Protein AF-0000000080763876 (afdb_homodimer)

Structure (mmCIF, N/CA/C/O backbone):
data_AF-0000000080763876-model_v1
#
loop_
_entity.id
_entity.type
_entity.pdbx_description
1 polymer 'Transcriptional regulator, TetR family'
#
loop_
_atom_site.group_PDB
_atom_site.id
_atom_site.type_symbol
_atom_site.label_atom_id
_atom_site.label_alt_id
_atom_site.label_comp_id
_atom_site.label_asym_id
_atom_site.label_entity_id
_atom_site.label_seq_id
_atom_site.pdbx_PDB_ins_code
_atom_site.Cartn_x
_atom_site.Cartn_y
_atom_site.Cartn_z
_atom_site.occupancy
_atom_site.B_iso_or_equiv
_atom_site.auth_seq_id
_atom_site.auth_comp_id
_atom_site.auth_asym_id
_atom_site.auth_atom_id
_atom_site.pdbx_PDB_model_num
ATOM 1 N N . MET A 1 1 ? -4.875 -21.562 -7.734 1 76.25 1 MET A N 1
ATOM 2 C CA . MET A 1 1 ? -5.512 -22.188 -6.578 1 76.25 1 MET A CA 1
ATOM 3 C C . MET A 1 1 ? -4.473 -22.625 -5.551 1 76.25 1 MET A C 1
ATOM 5 O O . MET A 1 1 ? -4.602 -22.312 -4.367 1 76.25 1 MET A O 1
ATOM 9 N N . ALA A 1 2 ? -3.512 -23.172 -6.059 1 77.62 2 ALA A N 1
ATOM 10 C CA . ALA A 1 2 ? -2.508 -23.719 -5.152 1 77.62 2 ALA A CA 1
ATOM 11 C C . ALA A 1 2 ? -1.911 -22.625 -4.266 1 77.62 2 ALA A C 1
ATOM 13 O O . ALA A 1 2 ? -1.724 -22.828 -3.064 1 77.62 2 ALA A O 1
ATOM 14 N N . GLU A 1 3 ? -1.778 -21.453 -4.812 1 79.31 3 GLU A N 1
ATOM 15 C CA . GLU A 1 3 ? -1.138 -20.375 -4.062 1 79.31 3 GLU A CA 1
ATOM 16 C C . GLU A 1 3 ? -2.092 -19.781 -3.031 1 79.31 3 GLU A C 1
ATOM 18 O O . GLU A 1 3 ? -1.679 -19.438 -1.92 1 79.31 3 GLU A O 1
ATOM 23 N N . ILE A 1 4 ? -3.307 -19.656 -3.367 1 81.62 4 ILE A N 1
ATOM 24 C CA . ILE A 1 4 ? -4.316 -19.156 -2.439 1 81.62 4 ILE A CA 1
ATOM 25 C C . ILE A 1 4 ? -4.523 -20.156 -1.312 1 81.62 4 ILE A C 1
ATOM 27 O O . ILE A 1 4 ? -4.629 -19.781 -0.144 1 81.62 4 ILE A O 1
ATOM 31 N N . ALA A 1 5 ? -4.527 -21.438 -1.698 1 81.62 5 ALA A N 1
AT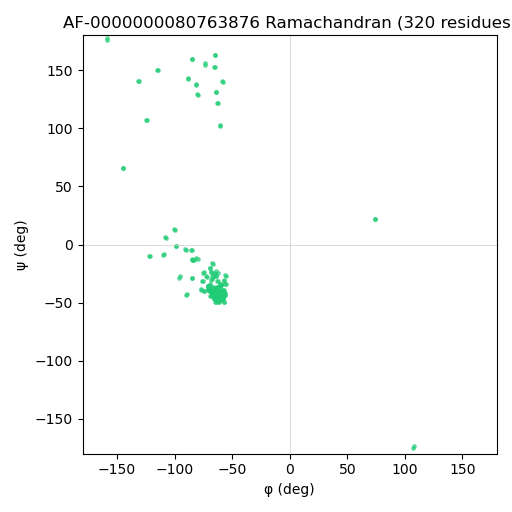OM 32 C CA . ALA A 1 5 ? -4.676 -22.5 -0.708 1 81.62 5 ALA A CA 1
ATOM 33 C C . ALA A 1 5 ? -3.537 -22.469 0.307 1 81.62 5 ALA A C 1
ATOM 35 O O . ALA A 1 5 ? -3.775 -22.5 1.517 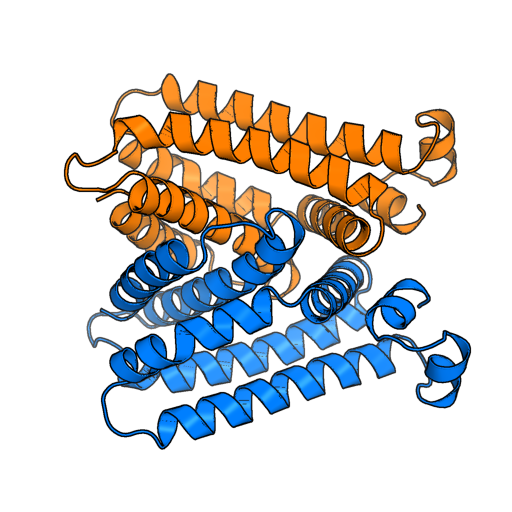1 81.62 5 ALA A O 1
ATOM 36 N N . LYS A 1 6 ? -2.379 -22.375 -0.168 1 80.5 6 LYS A N 1
ATOM 37 C CA . LYS A 1 6 ? -1.199 -22.312 0.689 1 80.5 6 LYS A CA 1
ATOM 38 C C . LYS A 1 6 ? -1.265 -21.109 1.625 1 80.5 6 LYS A C 1
ATOM 40 O O . LYS A 1 6 ? -1.035 -21.234 2.83 1 80.5 6 LYS A O 1
ATOM 45 N N . ALA A 1 7 ? -1.647 -20.047 1.044 1 78.38 7 ALA A N 1
ATOM 46 C CA . ALA A 1 7 ? -1.728 -18.812 1.835 1 78.38 7 ALA A CA 1
ATOM 47 C C . ALA A 1 7 ? -2.84 -18.906 2.875 1 78.38 7 ALA A C 1
ATOM 49 O O . ALA A 1 7 ? -2.738 -18.312 3.955 1 78.38 7 ALA A O 1
ATOM 50 N N . ALA A 1 8 ? -3.83 -19.625 2.58 1 78 8 ALA A N 1
ATOM 51 C CA . ALA A 1 8 ? -4.984 -19.781 3.465 1 78 8 ALA A CA 1
ATOM 52 C C . ALA A 1 8 ? -4.746 -20.891 4.492 1 78 8 ALA A C 1
ATOM 54 O O . ALA A 1 8 ? -5.562 -21.094 5.395 1 78 8 ALA A O 1
ATOM 55 N N . GLY A 1 9 ? -3.646 -21.562 4.359 1 80.31 9 GLY A N 1
ATOM 56 C CA . GLY A 1 9 ? -3.33 -22.656 5.266 1 80.31 9 GLY A CA 1
ATOM 57 C C . GLY A 1 9 ? -4.156 -23.906 5.012 1 80.31 9 GLY A C 1
ATOM 58 O O . GLY A 1 9 ? -4.43 -24.672 5.938 1 80.31 9 GLY A O 1
ATOM 59 N N . LEU A 1 10 ? -4.695 -24.078 3.867 1 81.62 10 LEU A N 1
ATOM 60 C CA . LEU A 1 10 ? -5.512 -25.219 3.459 1 81.62 10 LEU A CA 1
ATOM 61 C C . LEU A 1 10 ? -4.82 -26.031 2.363 1 81.62 10 LEU A C 1
ATOM 63 O O . LEU A 1 10 ? -3.988 -25.484 1.626 1 81.62 10 LEU A O 1
ATOM 67 N N . SER A 1 11 ? -5.113 -27.312 2.373 1 84.19 11 SER A N 1
ATOM 68 C CA . SER A 1 11 ? -4.719 -28.078 1.198 1 84.19 11 SER A CA 1
ATOM 69 C C . SER A 1 11 ? -5.613 -27.766 0.005 1 84.19 11 SER A C 1
ATOM 71 O O . SER A 1 11 ? -6.742 -27.297 0.175 1 84.19 11 SER A O 1
ATOM 73 N N . VAL A 1 12 ? -5.055 -28 -1.209 1 84.12 12 VAL A N 1
ATOM 74 C CA . VAL A 1 12 ? -5.836 -27.797 -2.422 1 84.12 12 VAL A CA 1
ATOM 75 C C . VAL A 1 12 ? -7.086 -28.672 -2.383 1 84.12 12 VAL A C 1
ATOM 77 O O . VAL A 1 12 ? -8.172 -28.234 -2.766 1 84.12 12 VAL A O 1
ATOM 80 N N . GLY A 1 13 ? -6.93 -29.859 -1.898 1 84.94 13 GLY A N 1
ATOM 81 C CA . GLY A 1 13 ? -8.055 -30.766 -1.752 1 84.94 13 GLY A CA 1
ATOM 82 C C . GLY A 1 13 ? -9.133 -30.234 -0.824 1 84.94 13 GLY A C 1
ATOM 83 O O . GLY A 1 13 ? -10.32 -30.359 -1.12 1 84.94 13 GLY A O 1
ATOM 84 N N . GLN A 1 14 ? -8.75 -29.641 0.3 1 85 14 GLN A N 1
ATOM 85 C CA . GLN A 1 14 ? -9.688 -29.047 1.241 1 85 14 GLN A CA 1
ATOM 86 C C . GLN A 1 14 ? -10.453 -27.891 0.599 1 85 14 GLN A C 1
ATOM 88 O O . GLN A 1 14 ? -11.656 -27.734 0.812 1 85 14 GLN A O 1
ATOM 93 N N . ILE A 1 15 ? -9.727 -27.094 -0.209 1 83.38 15 ILE A N 1
ATOM 94 C CA . ILE A 1 15 ? -10.359 -25.938 -0.854 1 83.38 15 ILE A CA 1
ATOM 95 C C . ILE A 1 15 ? -11.453 -26.422 -1.807 1 83.38 15 ILE A C 1
ATOM 97 O O . ILE A 1 15 ? -12.555 -25.875 -1.834 1 83.38 15 ILE A O 1
ATOM 101 N N . TYR A 1 16 ? -11.188 -27.484 -2.508 1 84.38 16 TYR A N 1
ATOM 102 C CA . TYR A 1 16 ? -12.148 -28 -3.479 1 84.38 16 TYR A CA 1
ATOM 103 C C . TYR A 1 16 ? -13.344 -28.641 -2.777 1 84.38 16 TYR A C 1
ATOM 105 O O . TYR A 1 16 ? -14.445 -28.688 -3.33 1 84.38 16 TYR A O 1
ATOM 113 N N . ARG A 1 17 ? -13.148 -29.141 -1.624 1 87.19 17 ARG A N 1
ATOM 114 C CA . ARG A 1 17 ? -14.227 -29.734 -0.842 1 87.19 17 ARG A CA 1
ATOM 115 C C . ARG A 1 17 ? -15.18 -28.656 -0.32 1 87.19 17 ARG A C 1
ATOM 117 O O . ARG A 1 17 ? -16.391 -28.859 -0.282 1 87.19 17 ARG A O 1
ATOM 124 N N . TYR A 1 18 ? -14.57 -27.547 0.035 1 86.75 18 TYR A N 1
ATOM 125 C CA . TYR A 1 18 ? -15.344 -26.516 0.715 1 86.75 18 TYR A CA 1
ATOM 126 C C . TYR A 1 18 ? -15.859 -25.469 -0.278 1 86.75 18 TYR A C 1
ATOM 128 O O . TYR A 1 18 ? -16.906 -24.859 -0.047 1 86.75 18 TYR A O 1
ATOM 136 N N . PHE A 1 19 ? -15.102 -25.312 -1.402 1 88.81 19 PHE A N 1
ATOM 137 C CA . PHE A 1 19 ? -15.438 -24.25 -2.34 1 88.81 19 PHE A CA 1
ATOM 138 C C . PHE A 1 19 ? -15.484 -24.781 -3.768 1 88.81 19 PHE A C 1
ATOM 140 O O . PHE A 1 19 ? -14.633 -25.594 -4.168 1 88.81 19 PHE A O 1
ATOM 147 N N . GLU A 1 20 ? -16.359 -24.344 -4.469 1 87.31 20 GLU A N 1
ATOM 148 C CA . GLU A 1 20 ? -16.625 -24.812 -5.824 1 87.31 20 GLU A CA 1
ATOM 149 C C . GLU A 1 20 ? -15.516 -24.391 -6.777 1 87.31 20 GLU A C 1
ATOM 151 O O . GLU A 1 20 ? -15.195 -25.125 -7.727 1 87.31 20 GLU A O 1
ATOM 156 N N . ASN A 1 21 ? -15.039 -23.25 -6.582 1 86.81 21 ASN A N 1
ATOM 157 C CA . ASN A 1 21 ? -14.023 -22.688 -7.469 1 86.81 21 ASN A CA 1
ATOM 158 C C . ASN A 1 21 ? -13.227 -21.578 -6.785 1 86.81 21 ASN A C 1
ATOM 160 O O . ASN A 1 21 ? -13.477 -21.266 -5.621 1 86.81 21 ASN A O 1
ATOM 164 N N . LYS A 1 22 ? -12.258 -21.047 -7.418 1 87.38 22 LYS A N 1
ATOM 165 C CA . LYS A 1 22 ? -11.367 -20 -6.914 1 87.38 22 LYS A CA 1
ATOM 166 C C . LYS A 1 22 ? -12.148 -18.75 -6.543 1 87.38 22 LYS A C 1
ATOM 168 O O . LYS A 1 22 ? -11.852 -18.109 -5.527 1 87.38 22 LYS A O 1
ATOM 173 N N . GLU A 1 23 ? -13.102 -18.406 -7.281 1 91.81 23 GLU A N 1
ATOM 174 C CA . GLU A 1 23 ? -1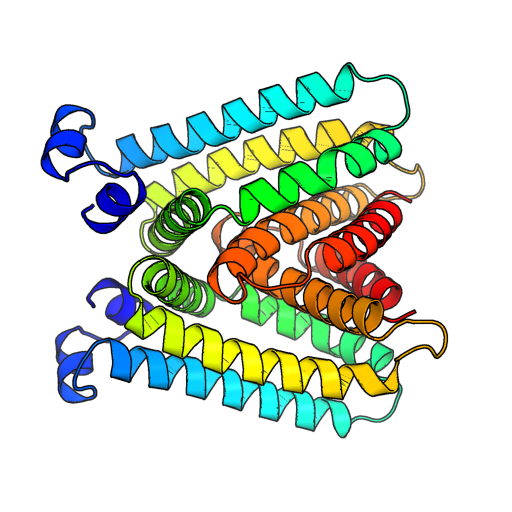3.906 -17.219 -7.035 1 91.81 23 GLU A CA 1
ATOM 175 C C . GLU A 1 23 ? -14.68 -17.344 -5.723 1 91.81 23 GLU A C 1
ATOM 177 O O . GLU A 1 23 ? -14.781 -16.375 -4.965 1 91.81 23 GLU A O 1
ATOM 182 N N . ALA A 1 24 ? -15.109 -18.516 -5.473 1 92.12 24 ALA A N 1
ATOM 183 C CA . ALA A 1 24 ? -15.898 -18.734 -4.266 1 92.12 24 ALA A CA 1
ATOM 184 C C . ALA A 1 24 ? -15.047 -18.578 -3.01 1 92.12 24 ALA A C 1
ATOM 186 O O . ALA A 1 24 ? -15.492 -17.984 -2.02 1 92.12 24 ALA A O 1
ATOM 187 N N . ILE A 1 25 ? -13.891 -19.125 -2.996 1 91.62 25 ILE A N 1
ATOM 188 C CA . ILE A 1 25 ? -13.031 -19.016 -1.822 1 91.62 25 ILE A CA 1
ATOM 189 C C . ILE A 1 25 ? -12.578 -17.562 -1.642 1 91.62 25 ILE A C 1
ATOM 191 O O . ILE A 1 25 ? -12.516 -17.062 -0.517 1 91.62 25 ILE A O 1
ATOM 195 N N . ILE A 1 26 ? -12.242 -16.906 -2.695 1 93.44 26 ILE A N 1
ATOM 196 C CA . ILE A 1 26 ? -11.812 -15.508 -2.609 1 93.44 26 ILE A CA 1
ATOM 197 C C . ILE A 1 26 ? -12.969 -14.641 -2.107 1 93.44 26 ILE A C 1
ATOM 199 O O . ILE A 1 26 ? -12.773 -13.766 -1.261 1 93.44 26 ILE A O 1
ATOM 203 N N . ALA A 1 27 ? -14.156 -14.906 -2.604 1 93.94 27 ALA A N 1
ATOM 204 C CA . ALA A 1 27 ? -15.336 -14.195 -2.117 1 93.94 27 ALA A CA 1
ATOM 205 C C . ALA A 1 27 ? -15.508 -14.383 -0.612 1 93.94 27 ALA A C 1
ATOM 207 O O . ALA A 1 27 ? -15.836 -13.438 0.105 1 93.94 27 ALA A O 1
ATOM 208 N N . ALA A 1 28 ? -15.258 -15.586 -0.17 1 93.06 28 ALA A N 1
ATOM 209 C CA . ALA A 1 28 ? -15.375 -15.875 1.257 1 93.06 28 ALA A CA 1
ATOM 210 C C . ALA A 1 28 ? -14.305 -15.141 2.055 1 93.06 28 ALA A C 1
ATOM 212 O O . ALA A 1 28 ? -14.57 -14.625 3.143 1 93.06 28 ALA A O 1
ATOM 213 N N . ILE A 1 29 ? -13.086 -15.109 1.561 1 92.69 29 ILE A N 1
ATOM 214 C CA . ILE A 1 29 ? -11.961 -14.438 2.219 1 92.69 29 ILE A CA 1
ATOM 215 C C . ILE A 1 29 ? -12.258 -12.945 2.344 1 92.69 29 ILE A C 1
ATOM 217 O O . ILE A 1 29 ? -12.117 -12.367 3.424 1 92.69 29 ILE A O 1
ATOM 221 N N . VAL A 1 30 ? -12.68 -12.305 1.245 1 93.94 30 VAL A N 1
ATOM 222 C CA . VAL A 1 30 ? -12.906 -10.859 1.258 1 93.94 30 VAL A CA 1
ATOM 223 C C . VAL A 1 30 ? -14.125 -10.531 2.125 1 93.94 30 VAL A C 1
ATOM 225 O O . VAL A 1 30 ? -14.156 -9.5 2.791 1 93.94 30 VAL A O 1
ATOM 228 N N . ALA A 1 31 ? -15.117 -11.391 2.127 1 94.12 31 ALA A N 1
ATOM 229 C CA . ALA A 1 31 ? -16.281 -11.203 2.992 1 94.12 31 ALA A CA 1
ATOM 230 C C . ALA A 1 31 ? -15.875 -11.242 4.465 1 94.12 31 ALA A C 1
ATOM 232 O O . ALA A 1 31 ? -16.391 -10.469 5.277 1 94.12 31 ALA A O 1
ATOM 233 N N . GLN A 1 32 ? -15.055 -12.18 4.793 1 92.94 32 GLN A N 1
ATOM 234 C CA . GLN A 1 32 ? -14.57 -12.273 6.164 1 92.94 32 GLN A CA 1
ATOM 235 C C . GLN A 1 32 ? -13.789 -11.023 6.562 1 92.94 32 GLN A C 1
ATOM 237 O O . GLN A 1 32 ? -13.953 -10.516 7.676 1 92.94 32 GLN A O 1
ATOM 242 N N . ASP A 1 33 ? -12.906 -10.531 5.73 1 92.19 33 ASP A N 1
ATOM 243 C CA . ASP A 1 33 ? -12.148 -9.312 5.988 1 92.19 33 ASP A CA 1
ATOM 244 C C . ASP A 1 33 ? -13.078 -8.125 6.211 1 92.19 33 ASP A C 1
ATOM 246 O O . ASP A 1 33 ? -12.859 -7.316 7.117 1 92.19 33 ASP A O 1
ATOM 250 N N . LEU A 1 34 ? -14.086 -7.992 5.363 1 93.69 34 LEU A N 1
ATOM 251 C CA . LEU A 1 34 ? -15.07 -6.922 5.477 1 93.69 34 LEU A CA 1
ATOM 252 C C . LEU A 1 34 ? -15.805 -7.004 6.812 1 93.69 34 LEU A C 1
ATOM 254 O O . LEU A 1 34 ? -16.016 -5.98 7.473 1 93.69 34 LEU A O 1
ATOM 258 N N . ALA A 1 35 ? -16.172 -8.227 7.16 1 94.81 35 ALA A N 1
ATOM 259 C CA . ALA A 1 35 ? -16.875 -8.43 8.43 1 94.81 35 ALA A CA 1
ATOM 260 C C . ALA A 1 35 ? -16 -8.008 9.609 1 94.81 35 ALA A C 1
ATOM 262 O O . ALA A 1 35 ? -16.484 -7.375 10.547 1 94.81 35 ALA A O 1
ATOM 26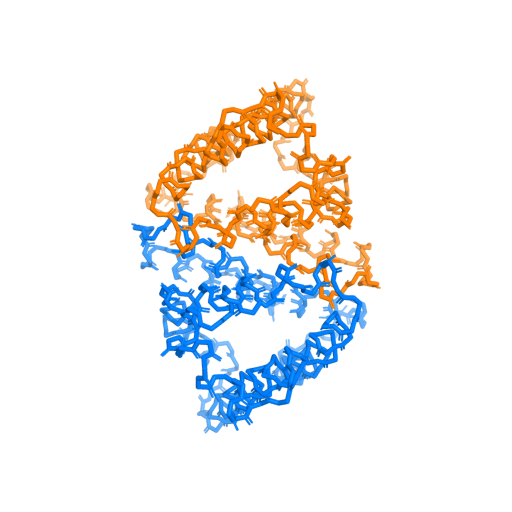3 N N . GLU A 1 36 ? -14.742 -8.352 9.555 1 92.69 36 GLU A N 1
ATOM 264 C CA . GLU A 1 36 ? -13.805 -7.965 10.602 1 92.69 36 GLU A CA 1
ATOM 265 C C . GLU A 1 36 ? -13.672 -6.445 10.695 1 92.69 36 GLU A C 1
ATOM 267 O O . GLU A 1 36 ? -13.594 -5.887 11.789 1 92.69 36 GLU A O 1
ATOM 272 N N . MET A 1 37 ? -13.617 -5.777 9.578 1 90.75 37 MET A N 1
ATOM 273 C CA . MET A 1 37 ? -13.531 -4.32 9.562 1 90.75 37 MET A CA 1
ATOM 274 C C . MET A 1 37 ? -14.773 -3.693 10.172 1 90.75 37 MET A C 1
ATOM 276 O O . MET A 1 37 ? -14.68 -2.754 10.961 1 90.75 37 MET A O 1
ATOM 280 N N . ARG A 1 38 ? -15.891 -4.211 9.789 1 93.06 38 ARG A N 1
ATOM 281 C CA . ARG A 1 38 ? -17.141 -3.711 10.344 1 93.06 38 ARG A CA 1
ATOM 282 C C . ARG A 1 38 ? -17.156 -3.834 11.859 1 93.06 38 ARG A C 1
ATOM 284 O O . ARG A 1 38 ? -17.562 -2.9 12.562 1 93.06 38 ARG A O 1
ATOM 291 N N 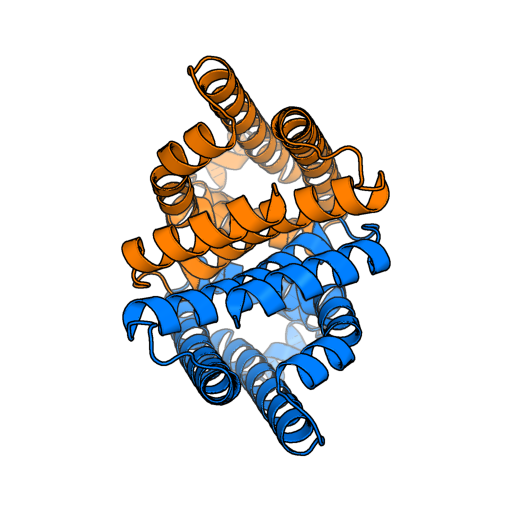. ASP A 1 39 ? -16.734 -5.004 12.328 1 93.12 39 ASP A N 1
ATOM 292 C CA . ASP A 1 39 ? -16.703 -5.242 13.766 1 93.12 39 ASP A CA 1
ATOM 293 C C . ASP A 1 39 ? -15.758 -4.27 14.461 1 93.12 39 ASP A C 1
ATOM 295 O O . ASP A 1 39 ? -16.094 -3.719 15.516 1 93.12 39 ASP A O 1
ATOM 299 N N . LYS A 1 40 ? -14.625 -4.059 13.875 1 89.44 40 LYS A N 1
ATOM 300 C CA . LYS A 1 40 ? -13.641 -3.15 14.453 1 89.44 40 LYS A CA 1
ATOM 301 C C . LYS A 1 40 ? -14.156 -1.714 14.461 1 89.44 40 LYS A C 1
ATOM 303 O O . LYS A 1 40 ? -13.977 -0.988 15.445 1 89.44 40 LYS A O 1
ATOM 308 N N . PHE A 1 41 ? -14.758 -1.268 13.422 1 88.25 41 PHE A N 1
ATOM 309 C CA . PHE A 1 41 ? -15.289 0.087 13.336 1 88.25 41 PHE A CA 1
ATOM 310 C C . PHE A 1 41 ? -16.438 0.282 14.32 1 88.25 41 PHE A C 1
ATOM 312 O O . PHE A 1 41 ? -16.562 1.348 14.93 1 88.25 41 PHE A O 1
ATOM 319 N N . ALA A 1 42 ? -17.234 -0.745 14.438 1 89.56 42 ALA A N 1
ATOM 320 C CA . ALA A 1 42 ? -18.312 -0.683 15.43 1 89.56 42 ALA A CA 1
ATOM 321 C C . ALA A 1 42 ? -17.75 -0.515 16.844 1 89.56 42 ALA A C 1
ATOM 323 O O . ALA A 1 42 ? -18.297 0.241 17.641 1 89.56 42 ALA A O 1
ATOM 324 N N . GLU A 1 43 ? -16.703 -1.25 17.109 1 88.19 43 GLU A N 1
ATOM 325 C CA . GLU A 1 43 ? -16.016 -1.128 18.391 1 88.19 43 GLU A CA 1
ATOM 326 C C . GLU A 1 43 ? -15.484 0.287 18.609 1 88.19 43 GLU A C 1
ATOM 328 O O . GLU A 1 43 ? -15.609 0.845 19.703 1 88.19 43 GLU A O 1
ATOM 333 N N . LEU A 1 44 ? -14.906 0.844 17.578 1 85.06 44 LEU A N 1
ATOM 334 C CA . LEU A 1 44 ? -14.336 2.186 17.656 1 85.06 44 LEU A CA 1
ATOM 335 C C . LEU A 1 44 ? -15.422 3.227 17.891 1 85.06 44 LEU A C 1
ATOM 337 O O . LEU A 1 44 ? -15.203 4.203 18.609 1 85.06 44 LEU A O 1
ATOM 341 N N . GLU A 1 45 ? -16.5 3.061 17.266 1 83.25 45 GLU A N 1
ATOM 342 C CA . GLU A 1 45 ? -17.609 3.986 17.391 1 83.25 45 GLU A CA 1
ATOM 343 C C . GLU A 1 45 ? -18.172 3.998 18.812 1 83.25 45 GLU A C 1
ATOM 345 O O . GLU A 1 45 ? -18.734 5 19.25 1 83.25 45 GLU A O 1
ATOM 350 N N . ARG A 1 46 ? -18 2.869 19.5 1 84.5 46 ARG A N 1
ATOM 351 C CA . ARG A 1 46 ? -18.547 2.748 20.844 1 84.5 46 ARG A CA 1
ATOM 352 C C . ARG A 1 46 ? -17.609 3.355 21.875 1 84.5 46 ARG A C 1
ATOM 354 O O . ARG A 1 46 ? -17.984 3.578 23.031 1 84.5 46 ARG A O 1
ATOM 361 N N . GLN A 1 47 ? -16.438 3.605 21.453 1 81.62 47 GLN A N 1
ATOM 362 C CA . GLN A 1 47 ? -15.453 4.148 22.391 1 81.62 47 GLN A CA 1
ATOM 363 C C . GLN A 1 47 ? -15.633 5.652 22.562 1 81.62 47 GLN A C 1
ATOM 365 O O . GLN A 1 47 ? -15.945 6.363 21.609 1 81.62 47 GLN A O 1
ATOM 370 N N . PRO A 1 48 ? -15.508 6.059 23.875 1 80.06 48 PRO A N 1
ATOM 371 C CA . PRO A 1 48 ? -15.586 7.5 24.109 1 80.06 48 PRO A CA 1
ATOM 372 C C . PRO A 1 48 ? -14.43 8.273 23.484 1 80.06 48 PRO A C 1
ATOM 374 O O . PRO A 1 48 ? -13.367 7.699 23.234 1 80.06 48 PRO A O 1
ATOM 377 N N . GLY A 1 49 ? -14.617 9.562 23.125 1 81.5 49 GLY A N 1
ATOM 378 C CA . GLY A 1 49 ? -13.578 10.406 22.562 1 81.5 49 GLY A CA 1
ATOM 379 C C . GLY A 1 49 ? -13.781 10.695 21.078 1 81.5 49 GLY A C 1
ATOM 380 O O . GLY A 1 49 ? -14.844 10.391 20.531 1 81.5 49 GLY A O 1
ATOM 381 N N . THR A 1 50 ? -12.773 11.359 20.5 1 81.69 50 THR A N 1
ATOM 382 C CA . THR A 1 50 ? -12.82 11.68 19.078 1 81.69 50 THR A CA 1
ATOM 383 C C . THR A 1 50 ? -12.312 10.516 18.234 1 81.69 50 THR A C 1
ATOM 385 O O . THR A 1 50 ? -11.695 9.586 18.766 1 81.69 50 THR A O 1
ATOM 388 N N . LEU A 1 51 ? -12.648 10.484 17.016 1 81.81 51 LEU A N 1
ATOM 389 C CA . LEU A 1 51 ? -12.125 9.477 16.109 1 81.81 51 LEU A CA 1
ATOM 390 C C . LEU A 1 51 ? -10.602 9.492 16.094 1 81.81 51 LEU A C 1
ATOM 392 O O . LEU A 1 51 ? -9.961 8.438 16.016 1 81.81 51 LEU A O 1
ATOM 396 N N . ARG A 1 52 ? -10.109 10.656 16.25 1 81.5 52 ARG A N 1
ATOM 397 C CA . ARG A 1 52 ? -8.656 10.805 16.297 1 81.5 52 ARG A CA 1
ATOM 398 C C . ARG A 1 52 ? -8.062 10.023 17.453 1 81.5 52 ARG A C 1
ATOM 400 O O . ARG A 1 52 ? -7.055 9.328 17.297 1 81.5 52 ARG A O 1
ATOM 407 N N . ASP A 1 53 ? -8.695 10.211 18.578 1 83.44 53 ASP A N 1
ATOM 408 C CA . ASP A 1 53 ? -8.227 9.492 19.766 1 83.44 53 ASP A CA 1
ATOM 409 C C . ASP A 1 53 ? -8.336 7.98 19.562 1 83.44 53 ASP A C 1
ATOM 411 O O . ASP A 1 53 ? -7.426 7.234 19.938 1 83.44 53 ASP A O 1
ATOM 415 N N . SER A 1 54 ? -9.414 7.629 18.969 1 83.06 54 SER A N 1
ATOM 416 C CA . SER A 1 54 ? -9.648 6.203 18.75 1 83.06 54 SER A CA 1
ATOM 417 C C . SER A 1 54 ? -8.641 5.621 17.781 1 83.06 54 SER A C 1
ATOM 419 O O . SER A 1 54 ? -8.125 4.52 17.984 1 83.06 54 SER A O 1
ATOM 421 N N . ILE A 1 55 ? -8.359 6.305 16.734 1 78.75 55 ILE A N 1
ATOM 422 C CA . ILE A 1 55 ? -7.398 5.848 15.742 1 78.75 55 ILE A CA 1
ATOM 423 C C . ILE A 1 55 ? -6.016 5.73 16.375 1 78.75 55 ILE A C 1
ATOM 425 O O . ILE A 1 55 ? -5.309 4.742 16.156 1 78.75 55 ILE A O 1
ATOM 429 N N . ASP A 1 56 ? -5.707 6.703 17.203 1 84.06 56 ASP A N 1
ATOM 430 C CA . ASP A 1 56 ? -4.414 6.68 17.875 1 84.06 56 ASP A CA 1
ATOM 431 C C . ASP A 1 56 ? -4.266 5.426 18.734 1 84.06 56 ASP A C 1
ATOM 433 O O . ASP A 1 56 ? -3.209 4.789 18.734 1 84.06 56 ASP A O 1
ATOM 437 N N . ASP A 1 57 ? -5.32 5.105 19.375 1 86.94 57 ASP A N 1
ATOM 438 C CA . ASP A 1 57 ? -5.281 3.986 20.297 1 86.94 57 ASP A CA 1
ATOM 439 C C . ASP A 1 57 ? -5.254 2.652 19.562 1 86.94 57 ASP A C 1
ATOM 441 O O . ASP A 1 57 ? -4.691 1.672 20.062 1 86.94 57 ASP A O 1
ATOM 445 N N . HIS A 1 58 ? -5.715 2.574 18.375 1 88.75 58 HIS A N 1
ATOM 446 C CA . HIS A 1 58 ? -5.91 1.291 17.703 1 88.75 58 HIS A CA 1
ATOM 447 C C . HIS A 1 58 ? -4.91 1.105 16.578 1 88.75 58 HIS A C 1
ATOM 449 O O . HIS A 1 58 ? -4.793 0.011 16.016 1 88.75 58 HIS A O 1
ATOM 455 N N . LEU A 1 59 ? -4.211 2.121 16.297 1 92.25 59 LEU A N 1
ATOM 456 C CA . LEU A 1 59 ? -3.275 2.096 15.172 1 92.25 59 LEU A CA 1
ATOM 457 C C . LEU A 1 59 ? -2.209 1.026 15.383 1 92.25 59 LEU A C 1
ATOM 459 O O . LEU A 1 59 ? -1.894 0.271 14.453 1 92.25 59 LEU A O 1
ATOM 463 N N . PRO A 1 60 ? -1.649 0.821 16.656 1 93 60 PRO A N 1
ATOM 464 C CA . PRO A 1 60 ? -0.635 -0.22 16.844 1 93 60 PRO A CA 1
ATOM 465 C C . PRO A 1 60 ? -1.156 -1.615 16.5 1 93 60 PRO A C 1
ATOM 467 O O . PRO A 1 60 ? -0.467 -2.391 15.836 1 93 60 PRO A O 1
ATOM 470 N N . GLU A 1 61 ? -2.334 -1.883 16.875 1 92 61 GLU A N 1
ATOM 471 C CA . GLU A 1 61 ? -2.938 -3.18 16.578 1 92 61 GLU A CA 1
ATOM 472 C C . GLU A 1 61 ? -3.174 -3.35 15.086 1 92 61 GLU A C 1
ATOM 474 O O . GLU A 1 61 ? -3.002 -4.445 14.547 1 92 61 GLU A O 1
ATOM 479 N N . ALA A 1 62 ? -3.648 -2.312 14.461 1 91.56 62 ALA A N 1
ATOM 480 C CA . ALA A 1 62 ? -3.887 -2.346 13.023 1 91.56 62 ALA A CA 1
ATOM 481 C C . ALA A 1 62 ? -2.59 -2.604 12.258 1 91.56 62 ALA A C 1
ATOM 483 O O . ALA A 1 62 ? -2.566 -3.396 11.312 1 91.56 62 ALA A O 1
ATOM 484 N N . ILE A 1 63 ? -1.522 -1.954 12.703 1 93.75 63 ILE A N 1
ATOM 485 C CA . ILE A 1 63 ? -0.212 -2.145 12.086 1 93.75 63 ILE A CA 1
ATOM 486 C C . ILE A 1 63 ? 0.236 -3.594 12.266 1 93.75 63 ILE A C 1
ATOM 488 O O . ILE A 1 63 ? 0.652 -4.242 11.305 1 93.75 63 ILE A O 1
ATOM 492 N N . ASP A 1 64 ? 0.073 -4.129 13.453 1 93.06 64 ASP A N 1
ATOM 493 C CA . ASP A 1 64 ? 0.458 -5.508 13.727 1 93.06 64 ASP A CA 1
ATOM 494 C C . ASP A 1 64 ? -0.303 -6.48 12.828 1 93.06 64 ASP A C 1
ATOM 496 O O . ASP A 1 64 ? 0.265 -7.461 12.352 1 93.06 64 ASP A O 1
ATOM 500 N N . LYS A 1 65 ? -1.537 -6.219 12.633 1 91.69 65 LYS A N 1
ATOM 501 C CA . LYS A 1 65 ? -2.359 -7.07 11.781 1 91.69 65 LYS A CA 1
ATOM 502 C C . LYS A 1 65 ? -1.871 -7.039 10.336 1 91.69 65 LYS A C 1
ATOM 504 O O . LYS A 1 65 ? -1.845 -8.07 9.664 1 91.69 65 LYS A O 1
ATOM 509 N N . CYS A 1 66 ? -1.497 -5.891 9.859 1 92.12 66 CYS A N 1
ATOM 510 C CA . CYS A 1 66 ? -1.003 -5.746 8.492 1 92.12 66 CYS A CA 1
ATOM 511 C C . CYS A 1 66 ? 0.335 -6.457 8.32 1 92.12 66 CYS A C 1
ATOM 513 O O . CYS A 1 66 ? 0.64 -6.961 7.238 1 92.12 66 CYS A O 1
ATOM 515 N N . PHE A 1 67 ? 1.088 -6.574 9.438 1 92.81 67 PHE A N 1
ATOM 516 C CA . PHE A 1 67 ? 2.418 -7.168 9.375 1 92.81 67 PHE A CA 1
ATOM 517 C C . PHE A 1 67 ? 2.35 -8.672 9.625 1 92.81 67 PHE A C 1
ATOM 519 O O . PHE A 1 67 ? 3.365 -9.367 9.547 1 92.81 67 PHE A O 1
ATOM 526 N N . ASP A 1 68 ? 1.16 -9.117 9.922 1 92.06 68 ASP A N 1
ATOM 527 C CA . ASP A 1 68 ? 1.019 -10.562 10.055 1 92.06 68 ASP A CA 1
ATOM 528 C C . ASP A 1 68 ? 1.314 -11.266 8.734 1 92.06 68 ASP A C 1
ATOM 530 O O . ASP A 1 68 ? 0.622 -11.047 7.738 1 92.06 68 ASP A O 1
ATOM 534 N N . GLU A 1 69 ? 2.275 -12.141 8.742 1 86.75 69 GLU A N 1
ATOM 535 C CA . GLU A 1 69 ? 2.82 -12.734 7.527 1 86.75 69 GLU A CA 1
ATOM 536 C C . GLU A 1 69 ? 1.747 -13.508 6.762 1 86.75 69 GLU A C 1
ATOM 538 O O . GLU A 1 69 ? 1.651 -13.391 5.539 1 86.75 69 GLU A O 1
ATOM 543 N N . ARG A 1 70 ? 1.041 -14.273 7.496 1 87.56 70 ARG A N 1
ATOM 544 C CA . ARG A 1 70 ? 0.025 -15.102 6.848 1 87.56 70 ARG A CA 1
ATOM 545 C C . ARG A 1 70 ? -1.079 -14.234 6.246 1 87.56 70 ARG A C 1
ATOM 547 O O . ARG A 1 70 ? -1.548 -14.492 5.137 1 87.56 70 ARG A O 1
ATOM 554 N N . ARG A 1 71 ? -1.474 -13.242 6.941 1 89 71 ARG A N 1
ATOM 555 C CA . ARG A 1 71 ? -2.51 -12.328 6.473 1 89 71 ARG A CA 1
ATOM 556 C C . ARG A 1 71 ? -2.041 -11.547 5.25 1 89 71 ARG A C 1
ATOM 558 O O . ARG A 1 71 ? -2.775 -11.422 4.266 1 89 71 ARG A O 1
ATOM 565 N N . ALA A 1 72 ? -0.864 -11.07 5.355 1 89.44 72 ALA A N 1
ATOM 566 C CA . ALA A 1 72 ? -0.295 -10.312 4.246 1 89.44 72 ALA A CA 1
ATOM 567 C C . ALA A 1 72 ? -0.171 -11.172 2.994 1 89.44 72 ALA A C 1
ATOM 569 O O . ALA A 1 72 ? -0.534 -10.742 1.896 1 89.44 72 ALA A O 1
ATOM 570 N N . ALA A 1 73 ? 0.299 -12.391 3.174 1 88.81 73 ALA A N 1
ATOM 571 C CA . ALA A 1 73 ? 0.469 -13.312 2.049 1 88.81 73 ALA A CA 1
ATOM 572 C C . ALA A 1 73 ? -0.865 -13.594 1.368 1 88.81 73 ALA A C 1
ATOM 574 O O . ALA A 1 73 ? -0.961 -13.57 0.139 1 88.81 73 ALA A O 1
ATOM 575 N N . LEU A 1 74 ? -1.841 -13.875 2.145 1 91.06 74 LEU A N 1
ATOM 576 C CA . LEU A 1 74 ? -3.162 -14.18 1.603 1 91.06 74 LEU A CA 1
ATOM 577 C C . LEU A 1 74 ? -3.74 -12.969 0.875 1 91.06 74 LEU A C 1
ATOM 579 O O . LEU A 1 74 ? -4.25 -13.094 -0.24 1 91.06 74 LEU A O 1
ATOM 583 N N . ALA A 1 75 ? -3.643 -11.805 1.483 1 92.19 75 ALA A N 1
ATOM 584 C CA . ALA A 1 75 ? -4.168 -10.57 0.891 1 92.19 75 ALA A CA 1
ATOM 585 C C . ALA A 1 75 ? -3.48 -10.266 -0.437 1 92.19 75 ALA A C 1
ATOM 587 O O . ALA A 1 75 ? -4.145 -9.938 -1.424 1 92.19 75 ALA A O 1
ATOM 588 N N . LEU A 1 76 ? -2.223 -10.453 -0.447 1 90.81 76 LEU A N 1
ATOM 589 C CA . LEU A 1 76 ? -1.45 -10.133 -1.644 1 90.81 76 LEU A CA 1
ATOM 590 C C . LEU A 1 76 ? -1.734 -11.133 -2.756 1 90.81 76 LEU A C 1
ATOM 592 O O . LEU A 1 76 ? -1.776 -10.766 -3.934 1 90.81 76 LEU A O 1
ATOM 596 N N . GLU A 1 77 ? -1.94 -12.383 -2.379 1 90.75 77 GLU A N 1
ATOM 597 C CA . GLU A 1 77 ? -2.326 -13.383 -3.371 1 90.75 77 GLU A CA 1
ATOM 598 C C . GLU A 1 77 ? -3.678 -13.047 -3.996 1 90.75 77 GLU A C 1
ATOM 600 O O . GLU A 1 77 ? -3.861 -13.203 -5.207 1 90.75 77 GLU A O 1
ATOM 605 N N . VAL A 1 78 ? -4.531 -12.633 -3.18 1 93.62 78 VAL A N 1
ATOM 606 C CA . VAL A 1 78 ? -5.871 -12.297 -3.645 1 93.62 78 VAL A CA 1
ATOM 607 C C . VAL A 1 78 ? -5.809 -11.102 -4.59 1 93.62 78 VAL A C 1
ATOM 609 O O . VAL A 1 78 ? -6.418 -11.117 -5.664 1 93.62 78 VAL A O 1
ATOM 612 N N . VAL A 1 79 ? -5.062 -10.078 -4.27 1 93.31 79 VAL A N 1
ATOM 613 C CA . VAL A 1 79 ? -4.98 -8.875 -5.098 1 93.31 79 VAL A CA 1
ATOM 614 C C . VAL A 1 79 ? -4.234 -9.195 -6.395 1 93.31 79 VAL A C 1
ATOM 616 O O . VAL A 1 79 ? -4.586 -8.688 -7.461 1 93.31 79 VAL A O 1
ATOM 619 N N . ALA A 1 80 ? -3.16 -10.016 -6.27 1 90.5 80 ALA A N 1
ATOM 620 C CA . ALA A 1 80 ? -2.457 -10.445 -7.477 1 90.5 80 ALA A CA 1
ATOM 621 C C . ALA A 1 80 ? -3.393 -11.195 -8.422 1 90.5 80 ALA A C 1
ATOM 623 O O . ALA A 1 80 ? -3.352 -10.984 -9.633 1 90.5 80 ALA A O 1
ATOM 624 N N . GLU A 1 81 ? -4.203 -12.039 -7.832 1 90.38 81 GLU A N 1
ATOM 625 C CA . GLU A 1 81 ? -5.199 -12.742 -8.633 1 90.38 81 GLU A CA 1
ATOM 626 C C . GLU A 1 81 ? -6.184 -11.773 -9.273 1 90.38 81 GLU A C 1
ATOM 628 O O . GLU A 1 81 ? -6.582 -11.945 -10.422 1 90.38 81 GLU A O 1
ATOM 633 N N . ALA A 1 82 ? -6.598 -10.766 -8.539 1 92.75 82 ALA A N 1
ATOM 634 C CA . ALA A 1 82 ? -7.531 -9.758 -9.039 1 92.75 82 ALA A CA 1
ATOM 635 C C . ALA A 1 82 ? -6.934 -8.992 -10.211 1 92.75 82 ALA A C 1
ATOM 637 O O . ALA A 1 82 ? -7.656 -8.57 -11.117 1 92.75 82 ALA A O 1
ATOM 638 N N . ALA A 1 83 ? -5.633 -8.812 -10.227 1 89.5 83 ALA A N 1
ATOM 639 C CA . ALA A 1 83 ? -4.949 -8.062 -11.273 1 89.5 83 ALA A CA 1
ATOM 640 C C . ALA A 1 83 ? -4.98 -8.812 -12.602 1 89.5 83 ALA A C 1
ATOM 642 O O . ALA A 1 83 ? -4.812 -8.211 -13.664 1 89.5 83 ALA A O 1
ATOM 643 N N . ARG A 1 84 ? -5.211 -10.133 -12.523 1 84.69 84 ARG A N 1
ATOM 644 C CA . ARG A 1 84 ? -5.094 -10.898 -13.758 1 84.69 84 ARG A CA 1
ATOM 645 C C . ARG A 1 84 ? -6.395 -11.633 -14.07 1 84.69 84 ARG A C 1
ATOM 647 O O . ARG A 1 84 ? -6.555 -12.18 -15.164 1 84.69 84 ARG A O 1
ATOM 654 N N . ASN A 1 85 ? -7.348 -11.703 -13.227 1 89.06 85 ASN A N 1
ATOM 655 C CA . ASN A 1 85 ? -8.617 -12.406 -13.352 1 89.06 85 ASN A CA 1
ATOM 656 C C . ASN A 1 85 ? -9.805 -11.461 -13.148 1 89.06 85 ASN A C 1
ATOM 658 O O . ASN A 1 85 ? -10.117 -11.086 -12.016 1 89.06 85 ASN A O 1
ATOM 662 N N . PRO A 1 86 ? -10.484 -11.141 -14.227 1 92.31 86 PRO A N 1
ATOM 663 C CA . PRO A 1 86 ? -11.555 -10.141 -14.141 1 92.31 86 PRO A CA 1
ATOM 664 C C . PRO A 1 86 ? -12.664 -10.539 -13.172 1 92.31 86 PRO A C 1
ATOM 666 O O . PRO A 1 86 ? -13.297 -9.68 -12.562 1 92.31 86 PRO A O 1
ATOM 669 N N . LYS A 1 87 ? -12.93 -11.828 -13.094 1 94.62 87 LYS A N 1
ATOM 670 C CA . LYS A 1 87 ? -13.961 -12.266 -12.156 1 94.62 87 LYS A CA 1
ATOM 671 C C . LYS A 1 87 ? -13.539 -12.008 -10.711 1 94.62 87 LYS A C 1
ATOM 673 O O . LYS A 1 87 ? -14.344 -11.547 -9.898 1 94.62 87 LYS A O 1
ATOM 678 N N . VAL A 1 88 ? -12.328 -12.32 -10.406 1 93.94 88 VAL A N 1
ATOM 679 C CA . VAL A 1 88 ? -11.797 -12.047 -9.078 1 93.94 88 VAL A CA 1
ATOM 680 C C . VAL A 1 88 ? -11.703 -10.539 -8.859 1 93.94 88 VAL A C 1
ATOM 682 O O . VAL A 1 88 ? -12.008 -10.039 -7.773 1 93.94 88 VAL A O 1
ATOM 685 N N . ALA A 1 89 ? -11.32 -9.828 -9.898 1 94.31 89 ALA A N 1
ATOM 686 C CA . ALA A 1 89 ? -11.25 -8.375 -9.82 1 94.31 89 ALA A CA 1
ATOM 687 C C . ALA A 1 89 ? -12.602 -7.781 -9.406 1 94.31 89 ALA A C 1
ATOM 689 O O . ALA A 1 89 ? -12.656 -6.879 -8.562 1 94.31 89 ALA A O 1
ATOM 690 N N . ALA A 1 90 ? -13.617 -8.273 -9.961 1 96.12 90 ALA A N 1
ATOM 691 C CA . ALA A 1 90 ? -14.961 -7.777 -9.648 1 96.12 90 ALA A CA 1
ATOM 692 C C . ALA A 1 90 ? -15.297 -8.008 -8.18 1 96.12 90 ALA A C 1
ATOM 694 O O . ALA A 1 90 ? -15.883 -7.137 -7.531 1 96.12 90 ALA A O 1
ATOM 695 N N . ILE A 1 91 ? -14.938 -9.172 -7.656 1 95.88 91 ILE A N 1
ATOM 696 C CA . ILE A 1 91 ? -15.195 -9.516 -6.262 1 95.88 91 ILE A CA 1
ATOM 697 C C . ILE A 1 91 ? -14.398 -8.586 -5.348 1 95.88 91 ILE A C 1
ATOM 699 O O . ILE A 1 91 ? -14.945 -8.016 -4.402 1 95.88 91 ILE A O 1
ATOM 703 N N . VAL A 1 92 ? -13.156 -8.383 -5.637 1 95.5 92 VAL A N 1
ATOM 704 C CA . VAL A 1 92 ? -12.258 -7.586 -4.812 1 95.5 92 VAL A CA 1
ATOM 705 C C . VAL A 1 92 ? -12.664 -6.117 -4.871 1 95.5 92 VAL A C 1
ATOM 707 O O . VAL A 1 92 ? -12.688 -5.43 -3.846 1 95.5 92 VAL A O 1
ATOM 710 N N . ARG A 1 93 ? -13.031 -5.645 -6.02 1 95.81 93 ARG A N 1
ATOM 711 C CA . ARG A 1 93 ? -13.438 -4.254 -6.191 1 95.81 93 ARG A CA 1
ATOM 712 C C . ARG A 1 93 ? -14.75 -3.975 -5.461 1 95.81 93 ARG A C 1
ATOM 714 O O . ARG A 1 93 ? -14.93 -2.896 -4.895 1 95.81 93 ARG A O 1
ATOM 721 N N . SER A 1 94 ? -15.633 -4.926 -5.504 1 96.06 94 SER A N 1
ATOM 722 C CA . SER A 1 94 ? -16.891 -4.781 -4.766 1 96.06 94 SER A CA 1
ATOM 723 C C . SER A 1 94 ? -16.625 -4.715 -3.264 1 96.06 94 SER A C 1
ATOM 725 O O . SER A 1 94 ? -17.219 -3.889 -2.564 1 96.06 94 SER A O 1
ATOM 727 N N . ALA A 1 95 ? -15.82 -5.605 -2.764 1 94.75 95 ALA A N 1
ATOM 728 C CA . ALA A 1 95 ? -15.461 -5.594 -1.348 1 94.75 95 ALA A CA 1
ATOM 729 C C . ALA A 1 95 ? -14.758 -4.293 -0.967 1 94.75 95 ALA A C 1
ATOM 731 O O . ALA A 1 95 ? -15.047 -3.713 0.082 1 94.75 95 ALA A O 1
ATOM 732 N N . ASP A 1 96 ? -13.891 -3.854 -1.797 1 94.94 96 ASP A N 1
ATOM 733 C CA . ASP A 1 96 ? -13.164 -2.609 -1.563 1 94.94 96 ASP A CA 1
ATOM 734 C C . ASP A 1 96 ? -14.117 -1.422 -1.483 1 94.94 96 ASP A C 1
ATOM 736 O O . ASP A 1 96 ? -13.953 -0.54 -0.639 1 94.94 96 ASP A O 1
ATOM 740 N N . ALA A 1 97 ? -15.133 -1.372 -2.381 1 96.19 97 ALA A N 1
ATOM 741 C CA . ALA A 1 97 ? -16.141 -0.308 -2.361 1 96.19 97 ALA A CA 1
ATOM 742 C C . ALA A 1 97 ? -16.875 -0.273 -1.025 1 96.19 97 ALA A C 1
ATOM 744 O O . ALA A 1 97 ? -17.141 0.803 -0.484 1 96.19 97 ALA A O 1
ATOM 745 N N . GLN A 1 98 ? -17.172 -1.439 -0.55 1 95.75 98 GLN A N 1
ATOM 746 C CA . GLN A 1 98 ? -17.844 -1.52 0.741 1 95.75 98 GLN A CA 1
ATOM 747 C C . GLN A 1 98 ? -16.922 -1.067 1.872 1 95.75 98 GLN A C 1
ATOM 749 O O . GLN A 1 98 ? -17.344 -0.364 2.787 1 95.75 98 GLN A O 1
ATOM 754 N N . GLU A 1 99 ? -15.68 -1.482 1.839 1 94.38 99 GLU A N 1
ATOM 755 C CA . GLU A 1 99 ? -14.711 -1.059 2.84 1 94.38 99 GLU A CA 1
ATOM 756 C C . GLU A 1 99 ? -14.523 0.456 2.822 1 94.38 99 GLU A C 1
ATOM 758 O O . GLU A 1 99 ? -14.453 1.09 3.877 1 94.38 99 GLU A O 1
ATOM 763 N N . ARG A 1 100 ? -14.469 1.026 1.634 1 94.62 100 ARG A N 1
ATOM 764 C CA . ARG A 1 100 ? -14.312 2.471 1.492 1 94.62 100 ARG A CA 1
ATOM 765 C C . ARG A 1 100 ? -15.531 3.207 2.039 1 94.62 100 ARG A C 1
ATOM 767 O O . ARG A 1 100 ? -15.398 4.266 2.66 1 94.62 100 ARG A O 1
ATOM 774 N N . ALA A 1 101 ? -16.672 2.662 1.785 1 95.31 101 ALA A N 1
ATOM 775 C CA . ALA A 1 101 ? -17.891 3.268 2.32 1 95.31 101 ALA A CA 1
ATOM 776 C C . ALA A 1 101 ? -17.875 3.268 3.846 1 95.31 101 ALA A C 1
ATOM 778 O O . ALA A 1 101 ? -18.266 4.258 4.477 1 95.31 101 ALA A O 1
ATOM 779 N N . LEU A 1 102 ? -17.453 2.168 4.426 1 92.56 102 LEU A N 1
ATOM 780 C CA . LEU A 1 102 ? -17.344 2.076 5.875 1 92.56 102 LEU A CA 1
ATOM 781 C C . LEU A 1 102 ? -16.328 3.082 6.406 1 92.56 102 LEU A C 1
ATOM 783 O O . LEU A 1 102 ? -16.578 3.771 7.395 1 92.56 102 LEU A O 1
ATOM 787 N N . ALA A 1 103 ? -15.188 3.172 5.777 1 92.25 103 ALA A N 1
ATOM 788 C CA . ALA A 1 103 ? -14.141 4.098 6.191 1 92.25 103 ALA A CA 1
ATOM 789 C C . ALA A 1 103 ? -14.617 5.543 6.105 1 92.25 103 ALA A C 1
ATOM 791 O O . ALA A 1 103 ? -14.367 6.344 7.012 1 92.25 103 ALA A O 1
ATOM 792 N N . ARG A 1 104 ? -15.305 5.891 5 1 94.38 104 ARG A N 1
ATOM 793 C CA . ARG A 1 104 ? -15.836 7.234 4.816 1 94.38 104 ARG A CA 1
ATOM 794 C C . ARG A 1 104 ? -16.844 7.574 5.906 1 94.38 104 ARG A C 1
ATOM 796 O O . ARG A 1 104 ? -16.844 8.688 6.434 1 94.38 104 ARG A O 1
ATOM 803 N N . ALA A 1 105 ? -17.688 6.609 6.176 1 92.38 105 ALA A N 1
ATOM 804 C CA . ALA A 1 105 ? -18.672 6.824 7.234 1 92.38 105 ALA A CA 1
ATOM 805 C C . ALA A 1 105 ? -17.984 7.098 8.57 1 92.38 105 ALA A C 1
ATOM 807 O O . ALA A 1 105 ? -18.422 7.969 9.328 1 92.38 105 ALA A O 1
ATOM 808 N N . MET A 1 106 ? -16.969 6.375 8.867 1 89.56 106 MET A N 1
ATOM 809 C CA . MET A 1 106 ? -16.219 6.551 10.109 1 89.56 106 MET A CA 1
ATOM 810 C C . MET A 1 106 ? -15.539 7.914 10.141 1 89.56 106 MET A C 1
ATOM 812 O O . MET A 1 106 ? -15.531 8.586 11.18 1 89.56 106 MET A O 1
ATOM 816 N N . MET A 1 107 ? -15.039 8.375 9.031 1 91.75 107 MET A N 1
ATOM 817 C CA . MET A 1 107 ? -14.25 9.594 8.969 1 91.75 107 MET A CA 1
ATOM 818 C C . MET A 1 107 ? -15.141 10.82 8.852 1 91.75 107 MET A C 1
ATOM 820 O O . MET A 1 107 ? -14.688 11.953 9.031 1 91.75 107 MET A O 1
ATOM 824 N N . GLU A 1 108 ? -16.406 10.625 8.562 1 91.44 108 GLU A N 1
ATOM 825 C CA . GLU A 1 108 ? -17.359 11.727 8.438 1 91.44 108 GLU A CA 1
ATOM 826 C C . GLU A 1 108 ? -17.406 12.562 9.719 1 91.44 108 GLU A C 1
ATOM 828 O O . GLU A 1 108 ? -17.625 13.773 9.664 1 91.44 108 GLU A O 1
ATOM 833 N N . ARG A 1 109 ? -17.172 12 10.836 1 84.69 109 ARG A N 1
ATOM 834 C CA . ARG A 1 109 ? -17.234 12.664 12.133 1 84.69 109 ARG A CA 1
ATOM 835 C C . ARG A 1 109 ? -16.141 13.734 12.25 1 84.69 109 ARG A C 1
ATOM 837 O O . ARG A 1 109 ? -16.281 14.672 13.039 1 84.69 109 ARG A O 1
ATOM 844 N N . ASP A 1 110 ? -15.078 13.578 11.492 1 88.75 110 ASP A N 1
ATOM 845 C CA . ASP A 1 110 ? -13.945 14.492 11.555 1 88.75 110 ASP A CA 1
ATOM 846 C C . ASP A 1 110 ? -13.875 15.375 10.312 1 88.75 110 ASP A C 1
ATOM 848 O O . ASP A 1 110 ? -12.914 16.125 10.125 1 88.75 110 ASP A O 1
ATOM 852 N N . ARG A 1 111 ? -14.875 15.266 9.492 1 93 111 ARG A N 1
ATOM 853 C CA . ARG A 1 111 ? -14.867 16.031 8.25 1 93 111 ARG A CA 1
ATOM 854 C C . ARG A 1 111 ? -14.914 17.531 8.531 1 93 111 ARG A C 1
ATOM 856 O O . ARG A 1 111 ? -15.711 17.984 9.352 1 93 111 ARG A O 1
ATOM 863 N N . LYS A 1 112 ? -14.031 18.25 7.883 1 94.94 112 LYS A N 1
ATOM 864 C CA . LYS A 1 112 ? -14.039 19.703 8 1 94.94 112 LYS A CA 1
ATOM 865 C C . LYS A 1 112 ? -14.953 20.344 6.957 1 94.94 112 LYS A C 1
ATOM 867 O O . LYS A 1 112 ? -15 19.891 5.812 1 94.94 112 LYS A O 1
ATOM 872 N N . PRO A 1 113 ? -15.648 21.406 7.328 1 95.12 113 PRO A N 1
ATOM 873 C CA . PRO A 1 113 ? -16.594 22.047 6.41 1 95.12 113 PRO A CA 1
ATOM 874 C C . PRO A 1 113 ? -15.93 22.609 5.168 1 95.12 113 PRO A C 1
ATOM 876 O O . PRO A 1 113 ? -16.562 22.734 4.113 1 95.12 113 PRO A O 1
ATOM 879 N N . GLU A 1 114 ? -14.664 22.922 5.246 1 96.62 114 GLU A N 1
ATOM 880 C CA . GLU A 1 114 ? -13.961 23.562 4.141 1 96.62 114 GLU A CA 1
ATOM 881 C C . GLU A 1 114 ? -13.555 22.547 3.076 1 96.62 114 GLU A C 1
ATOM 883 O O . GLU A 1 114 ? -13.148 22.922 1.976 1 96.62 114 GLU A O 1
ATOM 888 N N . TRP A 1 115 ? -13.648 21.312 3.387 1 96.94 115 TRP A N 1
ATOM 889 C CA . TRP A 1 115 ? -13.25 20.297 2.412 1 96.94 115 TRP A CA 1
ATOM 890 C C . TRP A 1 115 ? -14.352 20.078 1.381 1 96.94 115 TRP A C 1
ATOM 892 O O . TRP A 1 115 ? -15.508 19.859 1.739 1 96.94 115 TRP A O 1
ATOM 902 N N . SER A 1 116 ? -13.961 20.141 0.137 1 97.44 116 SER A N 1
ATOM 903 C CA . SER A 1 116 ? -14.883 19.688 -0.892 1 97.44 116 SER A CA 1
ATOM 904 C C . SER A 1 116 ? -15.148 18.188 -0.761 1 97.44 116 SER A C 1
ATOM 906 O O . SER A 1 116 ? -14.422 17.484 -0.05 1 97.44 116 SER A O 1
ATOM 908 N N . GLU A 1 117 ? -16.25 17.672 -1.409 1 96.94 117 GLU A N 1
ATOM 909 C CA . GLU A 1 117 ? -16.531 16.25 -1.431 1 96.94 117 GLU A CA 1
ATOM 910 C C . GLU A 1 117 ? -15.352 15.461 -2.008 1 96.94 117 GLU A C 1
ATOM 912 O O . GLU A 1 117 ? -14.977 14.414 -1.479 1 96.94 117 GLU A O 1
ATOM 917 N N . ALA A 1 118 ? -14.773 16.016 -3.064 1 97.38 118 ALA A N 1
ATOM 918 C CA . ALA A 1 118 ? -13.641 15.359 -3.719 1 97.38 118 ALA A CA 1
ATOM 919 C C . ALA A 1 118 ? -12.438 15.281 -2.781 1 97.38 118 ALA A C 1
ATOM 921 O O . ALA A 1 118 ? -11.773 14.242 -2.705 1 97.38 118 ALA A O 1
ATOM 922 N N . GLU A 1 119 ? -12.211 16.344 -2.1 1 97.69 119 GLU A N 1
ATOM 923 C CA . GLU A 1 119 ? -11.094 16.359 -1.156 1 97.69 119 GLU A CA 1
ATOM 924 C C . GLU A 1 119 ? -11.328 15.383 -0.011 1 97.69 119 GLU A C 1
ATOM 926 O O . GLU A 1 119 ? -10.414 14.656 0.388 1 97.69 119 GLU A O 1
ATOM 931 N N . PHE A 1 120 ? -12.578 15.414 0.499 1 97.81 120 PHE A N 1
ATOM 932 C CA . PHE A 1 120 ? -12.906 14.5 1.587 1 97.81 120 PHE A CA 1
ATOM 933 C C . PHE A 1 120 ? -12.711 13.047 1.156 1 97.81 120 PHE A C 1
ATOM 935 O O . PHE A 1 120 ? -12.086 12.266 1.872 1 97.81 120 PHE A O 1
ATOM 942 N N . HIS A 1 121 ? -13.195 12.688 -0.014 1 96.81 121 HIS A N 1
ATOM 943 C CA . HIS A 1 121 ? -13.039 11.336 -0.537 1 96.81 121 HIS A CA 1
ATOM 944 C C . HIS A 1 121 ? -11.562 10.984 -0.719 1 96.81 121 HIS A C 1
ATOM 946 O O . HIS A 1 121 ? -11.141 9.875 -0.39 1 96.81 121 HIS A O 1
ATOM 952 N N . ALA A 1 122 ? -10.781 11.914 -1.21 1 97.62 122 ALA A N 1
ATOM 953 C CA . ALA A 1 122 ? -9.359 11.68 -1.427 1 97.62 122 ALA A CA 1
ATOM 954 C C . ALA A 1 122 ? -8.633 11.453 -0.104 1 97.62 122 ALA A C 1
ATOM 956 O O . ALA A 1 122 ? -7.723 10.625 -0.019 1 97.62 122 ALA A O 1
ATOM 957 N N . ARG A 1 123 ? -8.992 12.195 0.9 1 97.44 123 ARG A N 1
ATOM 958 C CA . ARG A 1 123 ? -8.391 12.008 2.217 1 97.44 123 ARG A CA 1
ATOM 959 C C . ARG A 1 123 ? -8.688 10.617 2.766 1 97.44 123 ARG A C 1
ATOM 961 O O . ARG A 1 123 ? -7.805 9.961 3.32 1 97.44 123 ARG A O 1
ATOM 968 N N . CYS A 1 124 ? -9.914 10.156 2.596 1 96.31 124 CYS A N 1
ATOM 969 C CA . CYS A 1 124 ? -10.281 8.805 3.002 1 96.31 124 CYS A CA 1
ATOM 970 C C . CYS A 1 124 ? -9.445 7.773 2.248 1 96.31 124 CYS A C 1
ATOM 972 O O . CYS A 1 124 ? -8.961 6.809 2.84 1 96.31 124 CYS A O 1
ATOM 974 N N . GLU A 1 125 ? -9.273 8.008 0.978 1 96.69 125 GLU A N 1
ATOM 975 C CA . GLU A 1 125 ? -8.5 7.105 0.135 1 96.69 125 GLU A CA 1
ATOM 976 C C . GLU A 1 125 ? -7.051 7.012 0.611 1 96.69 125 GLU A C 1
ATOM 978 O O . GLU A 1 125 ? -6.477 5.926 0.661 1 96.69 125 GLU A O 1
ATOM 983 N N . VAL A 1 126 ? -6.465 8.18 0.963 1 97.44 126 VAL A N 1
ATOM 984 C CA . VAL A 1 126 ? -5.062 8.211 1.369 1 97.44 126 VAL A CA 1
ATOM 985 C C . VAL A 1 126 ? -4.895 7.457 2.689 1 97.44 126 VAL A C 1
ATOM 987 O O . VAL A 1 126 ? -3.898 6.758 2.889 1 97.44 126 VAL A O 1
ATOM 990 N N . VAL A 1 127 ? -5.848 7.57 3.58 1 95.44 127 VAL A N 1
ATOM 991 C CA . VAL A 1 127 ? -5.801 6.785 4.809 1 95.44 127 VAL A CA 1
ATOM 992 C C . VAL A 1 127 ? -5.805 5.297 4.473 1 95.44 127 VAL A C 1
ATOM 994 O O . VAL A 1 127 ? -5.004 4.527 5.016 1 95.44 127 VAL A O 1
ATOM 997 N N . GLY A 1 128 ? -6.684 4.898 3.568 1 93.88 128 GLY A N 1
ATOM 998 C CA . GLY A 1 128 ? -6.707 3.514 3.119 1 93.88 128 GLY A CA 1
ATOM 999 C C . GLY A 1 128 ? -5.398 3.066 2.496 1 93.88 128 GLY A C 1
ATOM 1000 O O . GLY A 1 128 ? -4.938 1.95 2.744 1 93.88 128 GLY A O 1
ATOM 1001 N N . LEU A 1 129 ? -4.832 3.951 1.717 1 94.75 129 LEU A N 1
ATOM 1002 C CA . LEU A 1 129 ? -3.566 3.68 1.047 1 94.75 129 LEU A CA 1
ATOM 1003 C C . LEU A 1 129 ? -2.473 3.363 2.061 1 94.75 129 LEU A C 1
ATOM 1005 O O . LEU A 1 129 ? -1.599 2.533 1.8 1 94.75 129 LEU A O 1
ATOM 1009 N N . LEU A 1 130 ? -2.469 4.066 3.148 1 95.75 130 LEU A N 1
ATOM 1010 C CA . LEU A 1 130 ? -1.47 3.824 4.184 1 95.75 130 LEU A CA 1
ATOM 1011 C C . LEU A 1 130 ? -1.545 2.387 4.688 1 95.75 130 LEU A C 1
ATOM 1013 O O . LEU A 1 130 ? -0.519 1.714 4.812 1 95.75 130 LEU A O 1
ATOM 1017 N N . PHE A 1 131 ? -2.732 1.859 4.863 1 93 131 PHE A N 1
ATOM 1018 C CA . PHE A 1 131 ? -2.904 0.507 5.383 1 93 131 PHE A CA 1
ATOM 1019 C C . PHE A 1 131 ? -2.561 -0.528 4.316 1 93 131 PHE A C 1
ATOM 1021 O O . PHE A 1 131 ? -1.971 -1.566 4.621 1 93 131 PHE A O 1
ATOM 1028 N N . ASP A 1 132 ? -2.984 -0.2 3.102 1 93.81 132 ASP A N 1
ATOM 1029 C CA . ASP A 1 132 ? -2.578 -1.071 2.004 1 93.81 132 ASP A CA 1
ATOM 1030 C C . ASP A 1 132 ? -1.057 -1.161 1.909 1 93.81 132 ASP A C 1
ATOM 1032 O O . ASP A 1 132 ? -0.505 -2.244 1.701 1 93.81 132 ASP A O 1
ATOM 1036 N N . GLY A 1 133 ? -0.46 0.008 2 1 95.38 133 GLY A N 1
ATOM 1037 C CA . GLY A 1 133 ? 0.994 0.034 1.963 1 95.38 133 GLY A CA 1
ATOM 1038 C C . GLY A 1 133 ? 1.634 -0.766 3.082 1 95.38 133 GLY A C 1
ATOM 1039 O O . GLY A 1 133 ? 2.686 -1.38 2.891 1 95.38 133 GLY A O 1
ATOM 1040 N N . LEU A 1 134 ? 1.03 -0.788 4.246 1 94.94 134 LEU A N 1
ATOM 1041 C CA . LEU A 1 134 ? 1.539 -1.546 5.383 1 94.94 134 LEU A CA 1
ATOM 1042 C C . LEU A 1 134 ? 1.562 -3.039 5.074 1 94.94 134 LEU A C 1
ATOM 1044 O O . LEU A 1 134 ? 2.477 -3.75 5.5 1 94.94 134 LEU A O 1
ATOM 1048 N N . LEU A 1 135 ? 0.572 -3.518 4.34 1 92.44 135 LEU A N 1
ATOM 1049 C CA . LEU A 1 135 ? 0.535 -4.926 3.957 1 92.44 135 LEU A CA 1
ATOM 1050 C C . LEU A 1 135 ? 1.765 -5.297 3.135 1 92.44 135 LEU A C 1
ATOM 1052 O O . LEU A 1 135 ? 2.4 -6.324 3.391 1 92.44 135 LEU A O 1
ATOM 1056 N N . LEU A 1 136 ? 2.062 -4.422 2.197 1 92.75 136 LEU A N 1
ATOM 1057 C CA . LEU A 1 136 ? 3.223 -4.66 1.346 1 92.75 136 LEU A CA 1
ATOM 1058 C C . LEU A 1 136 ? 4.516 -4.562 2.148 1 92.75 136 LEU A C 1
ATOM 1060 O O . LEU A 1 136 ? 5.43 -5.371 1.965 1 92.75 136 LEU A O 1
ATOM 1064 N N . ARG A 1 137 ? 4.539 -3.65 3.043 1 92.19 137 ARG A N 1
ATOM 1065 C CA . ARG A 1 137 ? 5.734 -3.453 3.857 1 92.19 137 ARG A CA 1
ATOM 1066 C C . ARG A 1 137 ? 5.984 -4.656 4.762 1 92.19 137 ARG A C 1
ATOM 1068 O O . ARG A 1 137 ? 7.137 -4.992 5.047 1 92.19 137 ARG A O 1
ATOM 1075 N N . GLY A 1 138 ? 4.93 -5.238 5.258 1 90.44 138 GLY A N 1
ATOM 1076 C CA . GLY A 1 138 ? 5.059 -6.422 6.09 1 90.44 138 GLY A CA 1
ATOM 1077 C C . GLY A 1 138 ? 5.816 -7.547 5.41 1 90.44 138 GLY A C 1
ATOM 1078 O O . GLY A 1 138 ? 6.488 -8.344 6.074 1 90.44 138 GLY A O 1
ATOM 1079 N N . VAL A 1 139 ? 5.766 -7.539 4.133 1 90.81 139 VAL A N 1
ATOM 1080 C CA . VAL A 1 139 ? 6.453 -8.57 3.357 1 90.81 139 VAL A CA 1
ATOM 1081 C C . VAL A 1 139 ? 7.871 -8.109 3.037 1 90.81 139 VAL A C 1
ATOM 1083 O O . VAL A 1 139 ? 8.836 -8.859 3.234 1 90.81 139 VAL A O 1
ATOM 1086 N N . ASN A 1 140 ? 8.062 -6.879 2.652 1 92.56 140 ASN A N 1
ATOM 1087 C CA . ASN A 1 140 ? 9.32 -6.379 2.102 1 92.56 140 ASN A CA 1
ATOM 1088 C C . ASN A 1 140 ? 10.289 -5.961 3.203 1 92.56 140 ASN A C 1
ATOM 1090 O O . ASN A 1 140 ? 11.5 -5.938 2.994 1 92.56 140 ASN A O 1
ATOM 1094 N N . HIS A 1 141 ? 9.734 -5.562 4.301 1 92.88 141 HIS A N 1
ATOM 1095 C CA . HIS A 1 141 ? 10.523 -5.02 5.398 1 92.88 141 HIS A CA 1
ATOM 1096 C C . HIS A 1 141 ? 9.93 -5.41 6.75 1 92.88 141 HIS A C 1
ATOM 1098 O O . HIS A 1 141 ? 9.555 -4.543 7.539 1 92.88 141 HIS A O 1
ATOM 1104 N N . PRO A 1 142 ? 9.961 -6.727 7.059 1 90.5 142 PRO A N 1
ATOM 1105 C CA . PRO A 1 142 ? 9.281 -7.207 8.266 1 90.5 142 PRO A CA 1
ATOM 1106 C C . PRO A 1 142 ? 9.922 -6.707 9.555 1 90.5 142 PRO A C 1
ATOM 1108 O O . PRO A 1 142 ? 9.281 -6.676 10.602 1 90.5 142 PRO A O 1
ATOM 1111 N N . ASP A 1 143 ? 11.156 -6.219 9.469 1 91.06 143 ASP A N 1
ATOM 1112 C CA . ASP A 1 143 ? 11.906 -5.855 10.664 1 91.06 143 ASP A CA 1
ATOM 1113 C C . ASP A 1 143 ? 11.859 -4.348 10.906 1 91.06 143 ASP A C 1
ATOM 1115 O O . ASP A 1 143 ? 12.617 -3.818 11.719 1 91.06 143 ASP A O 1
ATOM 1119 N N . LEU A 1 144 ? 10.992 -3.656 10.203 1 93.25 144 LEU A N 1
ATOM 1120 C CA . LEU A 1 144 ? 10.859 -2.209 10.336 1 93.25 144 LEU A CA 1
ATOM 1121 C C . LEU A 1 144 ? 10.523 -1.821 11.773 1 93.25 144 LEU A C 1
ATOM 1123 O O . LEU A 1 144 ? 9.812 -2.547 12.469 1 93.25 144 LEU A O 1
ATOM 1127 N N . ASP A 1 145 ? 11.125 -0.708 12.289 1 94.88 145 ASP A N 1
ATOM 1128 C CA . ASP A 1 145 ? 10.812 -0.158 13.609 1 94.88 145 ASP A CA 1
ATOM 1129 C C . ASP A 1 145 ? 9.344 0.251 13.695 1 94.88 145 ASP A C 1
ATOM 1131 O O . ASP A 1 145 ? 8.984 1.365 13.312 1 94.88 145 ASP A O 1
ATOM 1135 N N . ARG A 1 146 ? 8.57 -0.583 14.352 1 94.56 146 ARG A N 1
ATOM 1136 C CA . ARG A 1 146 ? 7.125 -0.392 14.336 1 94.56 146 ARG A CA 1
ATOM 1137 C C . ARG A 1 146 ? 6.715 0.754 15.258 1 94.56 146 ARG A C 1
ATOM 1139 O O . ARG A 1 146 ? 5.719 1.436 15 1 94.56 146 ARG A O 1
ATOM 1146 N N . ASP A 1 147 ? 7.453 0.947 16.312 1 95.44 147 ASP A N 1
ATOM 1147 C CA . ASP A 1 147 ? 7.121 2.043 17.219 1 95.44 147 ASP A CA 1
ATOM 1148 C C . ASP A 1 147 ? 7.289 3.395 16.531 1 95.44 147 ASP A C 1
ATOM 1150 O O . ASP A 1 147 ? 6.387 4.234 16.562 1 95.44 147 ASP A O 1
ATOM 1154 N N . ALA A 1 148 ? 8.422 3.582 15.898 1 97 148 ALA A N 1
ATOM 1155 C CA . ALA A 1 148 ? 8.664 4.824 15.164 1 97 148 ALA A CA 1
ATOM 1156 C C . ALA A 1 148 ? 7.66 4.996 14.031 1 97 148 ALA A C 1
ATOM 1158 O O . ALA A 1 148 ? 7.164 6.102 13.797 1 97 148 ALA A O 1
ATOM 1159 N N . LEU A 1 149 ? 7.371 3.932 13.336 1 96.81 149 LEU A N 1
ATOM 1160 C CA . LEU A 1 149 ? 6.387 3.963 12.266 1 96.81 149 LEU A CA 1
ATOM 1161 C C . LEU A 1 149 ? 5.02 4.395 12.789 1 96.81 149 LEU A C 1
ATOM 1163 O O . LEU A 1 149 ? 4.348 5.223 12.172 1 96.81 149 LEU A O 1
ATOM 1167 N N . THR A 1 150 ? 4.672 3.781 13.914 1 96.62 150 THR A N 1
ATOM 1168 C CA . THR A 1 150 ? 3.379 4.094 14.516 1 96.62 150 THR A CA 1
ATOM 1169 C C . THR A 1 150 ? 3.27 5.582 14.82 1 96.62 150 THR A C 1
ATOM 1171 O O . THR A 1 150 ? 2.246 6.207 14.531 1 96.62 150 THR A O 1
ATOM 1174 N N . ASP A 1 151 ? 4.281 6.191 15.367 1 96.38 151 ASP A N 1
ATOM 1175 C CA . ASP A 1 151 ? 4.262 7.605 15.727 1 96.38 151 ASP A CA 1
ATOM 1176 C C . ASP A 1 151 ? 4.086 8.484 14.492 1 96.38 151 ASP A C 1
ATOM 1178 O O . ASP A 1 151 ? 3.281 9.414 14.5 1 96.38 151 ASP A O 1
ATOM 1182 N N . VAL A 1 152 ? 4.793 8.156 13.461 1 97.12 152 VAL A N 1
ATOM 1183 C CA . VAL A 1 152 ? 4.719 8.969 12.242 1 97.12 152 VAL A CA 1
ATOM 1184 C C . VAL A 1 152 ? 3.371 8.758 11.562 1 97.12 152 VAL A C 1
ATOM 1186 O O . VAL A 1 152 ? 2.781 9.695 11.031 1 97.12 152 VAL A O 1
ATOM 1189 N N . LEU A 1 153 ? 2.887 7.539 11.57 1 97 153 LEU A N 1
ATOM 1190 C CA . LEU A 1 153 ? 1.582 7.254 10.984 1 97 153 LEU A CA 1
ATOM 1191 C C . LEU A 1 153 ? 0.477 7.988 11.742 1 97 153 LEU A C 1
ATOM 1193 O O . LEU A 1 153 ? -0.469 8.492 11.125 1 97 153 LEU A O 1
ATOM 1197 N N . ARG A 1 154 ? 0.631 7.996 13.062 1 95.25 154 ARG A N 1
ATOM 1198 C CA . ARG A 1 154 ? -0.327 8.758 13.859 1 95.25 154 ARG A CA 1
ATOM 1199 C C . ARG A 1 154 ? -0.363 10.219 13.422 1 95.25 154 ARG A C 1
ATOM 1201 O O . ARG A 1 154 ? -1.438 10.781 13.219 1 95.25 154 ARG A O 1
ATOM 1208 N N . SER A 1 155 ? 0.795 10.797 13.328 1 95.56 155 SER A N 1
ATOM 1209 C CA . SER A 1 155 ? 0.901 12.18 12.883 1 95.56 155 SER A CA 1
ATOM 1210 C C . SER A 1 155 ? 0.308 12.367 11.492 1 95.56 155 SER A C 1
ATOM 1212 O O . SER A 1 155 ? -0.387 13.352 11.234 1 95.56 155 SER A O 1
ATOM 1214 N N . THR A 1 156 ? 0.555 11.453 10.555 1 96.88 156 THR A N 1
ATOM 1215 C CA . THR A 1 156 ? 0.086 11.523 9.18 1 96.88 156 THR A CA 1
ATOM 1216 C C . THR A 1 156 ? -1.435 11.414 9.117 1 96.88 156 THR A C 1
ATOM 1218 O O . THR A 1 156 ? -2.092 12.195 8.43 1 96.88 156 THR A O 1
ATOM 1221 N N . VAL A 1 157 ? -1.993 10.438 9.859 1 95.5 157 VAL A N 1
ATOM 1222 C CA . VAL A 1 157 ? -3.439 10.25 9.875 1 95.5 157 VAL A CA 1
ATOM 1223 C C . VAL A 1 157 ? -4.109 11.484 10.492 1 95.5 157 VAL A C 1
ATOM 1225 O O . VAL A 1 157 ? -5.145 11.938 10.008 1 95.5 157 VAL A O 1
ATOM 1228 N N . ARG A 1 158 ? -3.527 12.078 11.562 1 93.81 158 ARG A N 1
ATOM 1229 C CA . ARG A 1 158 ? -4.059 13.297 12.156 1 93.81 158 ARG A CA 1
ATOM 1230 C C . ARG A 1 158 ? -4.074 14.438 11.141 1 93.81 158 ARG A C 1
ATOM 1232 O O . ARG A 1 158 ? -5.031 15.211 11.086 1 93.81 158 ARG A O 1
ATOM 1239 N N . HIS A 1 159 ? -3.002 14.516 10.375 1 95.12 159 HIS A N 1
ATOM 1240 C CA . HIS A 1 159 ? -2.945 15.523 9.32 1 95.12 159 HIS A CA 1
ATOM 1241 C C . HIS A 1 159 ? -4.078 15.336 8.312 1 95.12 159 HIS A C 1
ATOM 1243 O O . HIS A 1 159 ? -4.715 16.297 7.895 1 95.12 159 HIS A O 1
ATOM 1249 N N . LEU A 1 160 ? -4.34 14.109 7.922 1 96.06 160 LEU A N 1
ATOM 1250 C CA . LEU A 1 160 ? -5.352 13.789 6.918 1 96.06 160 LEU A CA 1
ATOM 1251 C C . LEU A 1 160 ? -6.754 14.062 7.449 1 96.06 160 LEU A C 1
ATOM 1253 O O . LEU A 1 160 ? -7.68 14.305 6.676 1 96.06 160 LEU A O 1
ATOM 1257 N N . LEU A 1 161 ? -6.863 14.047 8.805 1 92.88 161 LEU A N 1
ATOM 1258 C CA . LEU A 1 161 ? -8.172 14.266 9.406 1 92.88 161 LEU A CA 1
ATOM 1259 C C . LEU A 1 161 ? -8.328 15.719 9.859 1 92.88 161 LEU A C 1
ATOM 1261 O O . LEU A 1 161 ? -9.352 16.094 10.438 1 92.88 161 LEU A O 1
ATOM 1265 N N . SER A 1 162 ? -7.355 16.594 9.719 1 89.5 162 SER A N 1
ATOM 1266 C CA . SER A 1 162 ? -7.383 17.984 10.172 1 89.5 162 SER A CA 1
ATOM 1267 C C . SER A 1 162 ? -7.453 18.953 8.992 1 89.5 162 SER A C 1
ATOM 1269 O O . SER A 1 162 ? -6.953 18.641 7.906 1 89.5 162 SER A O 1
ATOM 1271 N N . MET B 1 1 ? 5.301 -19.5 -12.164 1 76.5 1 MET B N 1
ATOM 1272 C CA . MET B 1 1 ? 5.938 -19 -13.375 1 76.5 1 MET B CA 1
ATOM 1273 C C . MET B 1 1 ? 4.898 -18.453 -14.359 1 76.5 1 MET B C 1
ATOM 1275 O O . MET B 1 1 ? 5.016 -17.328 -14.836 1 76.5 1 MET B O 1
ATOM 1279 N N . ALA B 1 2 ? 3.922 -19.188 -14.453 1 77.81 2 ALA B N 1
ATOM 1280 C CA . ALA B 1 2 ? 2.916 -18.812 -15.453 1 77.81 2 ALA B CA 1
ATOM 1281 C C . ALA B 1 2 ? 2.328 -17.438 -15.156 1 77.81 2 ALA B C 1
ATOM 1283 O O . ALA B 1 2 ? 2.145 -16.625 -16.062 1 77.81 2 ALA B O 1
ATOM 1284 N N . GLU B 1 3 ? 2.197 -17.125 -13.906 1 79.5 3 GLU B N 1
ATOM 1285 C CA . GLU B 1 3 ? 1.564 -15.859 -13.539 1 79.5 3 GLU B CA 1
ATOM 1286 C C . GLU B 1 3 ? 2.525 -14.688 -13.727 1 79.5 3 GLU B C 1
ATOM 1288 O O . GLU B 1 3 ? 2.121 -13.609 -14.156 1 79.5 3 GLU B O 1
ATOM 1293 N N . ILE B 1 4 ? 3.736 -14.891 -13.406 1 82.31 4 ILE B N 1
ATOM 1294 C CA . ILE B 1 4 ? 4.754 -13.867 -13.609 1 82.31 4 ILE B CA 1
ATOM 1295 C C . ILE B 1 4 ? 4.961 -13.625 -15.102 1 82.31 4 ILE B C 1
ATOM 1297 O O . ILE B 1 4 ? 5.078 -12.477 -15.539 1 82.31 4 ILE B O 1
ATOM 1301 N N . ALA B 1 5 ? 4.965 -14.719 -15.859 1 82.31 5 ALA B N 1
ATOM 1302 C CA . ALA B 1 5 ? 5.113 -14.625 -17.312 1 82.31 5 ALA B CA 1
ATOM 1303 C C . ALA B 1 5 ? 3.977 -13.805 -17.922 1 82.31 5 ALA B C 1
ATOM 1305 O O . ALA B 1 5 ? 4.219 -12.883 -18.703 1 82.31 5 ALA B O 1
ATOM 1306 N N . LYS B 1 6 ? 2.818 -14.094 -17.547 1 80.94 6 LYS B N 1
ATOM 1307 C CA . LYS B 1 6 ? 1.642 -13.383 -18.031 1 80.94 6 LYS B CA 1
ATOM 1308 C C . LYS B 1 6 ? 1.716 -11.898 -17.688 1 80.94 6 LYS B C 1
ATOM 1310 O O . LYS B 1 6 ? 1.489 -11.047 -18.547 1 80.94 6 LYS B O 1
ATOM 1315 N N . ALA B 1 7 ? 2.098 -11.688 -16.5 1 78.81 7 ALA B N 1
ATOM 1316 C CA . ALA B 1 7 ? 2.186 -10.297 -16.047 1 78.81 7 ALA B CA 1
ATOM 1317 C C . ALA B 1 7 ? 3.305 -9.555 -16.766 1 78.81 7 ALA B C 1
ATOM 1319 O O . ALA B 1 7 ? 3.213 -8.344 -16.984 1 78.81 7 ALA B O 1
ATOM 1320 N N . ALA B 1 8 ? 4.301 -10.242 -17.125 1 78.88 8 ALA B N 1
ATOM 1321 C CA . ALA B 1 8 ? 5.457 -9.656 -17.797 1 78.88 8 ALA B CA 1
ATOM 1322 C C . ALA B 1 8 ? 5.223 -9.547 -19.297 1 78.88 8 ALA B C 1
ATOM 1324 O O . ALA B 1 8 ? 6.043 -8.984 -20.031 1 78.88 8 ALA B O 1
ATOM 1325 N N . GLY B 1 9 ? 4.109 -10.07 -19.75 1 81 9 GLY B N 1
ATOM 1326 C CA . GLY B 1 9 ? 3.795 -10.047 -21.172 1 81 9 GLY B CA 1
ATOM 1327 C C . GLY B 1 9 ? 4.617 -11.031 -21.984 1 81 9 GLY B C 1
ATOM 1328 O O . GLY B 1 9 ? 4.895 -10.797 -23.156 1 81 9 GLY B O 1
ATOM 1329 N N . LEU B 1 10 ? 5.148 -12.039 -21.406 1 82.56 10 LEU B N 1
ATOM 1330 C CA . LEU B 1 10 ? 5.957 -13.07 -22.047 1 82.56 10 LEU B CA 1
ATOM 1331 C C . LEU B 1 10 ? 5.254 -14.422 -21.984 1 82.56 10 LEU B C 1
ATOM 1333 O O . LEU B 1 10 ? 4.422 -14.656 -21.094 1 82.56 10 LEU B O 1
ATOM 1337 N N . SER B 1 11 ? 5.539 -15.234 -22.984 1 84.69 11 SER B N 1
ATOM 1338 C CA . SER B 1 11 ? 5.137 -16.625 -22.844 1 84.69 11 SER B CA 1
ATOM 1339 C C . SER B 1 11 ? 6.031 -17.375 -21.859 1 84.69 11 SER B C 1
ATOM 1341 O O . SER B 1 11 ? 7.164 -16.953 -21.609 1 84.69 11 SER B O 1
ATOM 1343 N N . VAL B 1 12 ? 5.465 -18.453 -21.25 1 84.75 12 VAL B N 1
ATOM 1344 C CA . VAL B 1 12 ? 6.25 -19.266 -20.344 1 84.75 12 VAL B CA 1
ATOM 1345 C C . VAL B 1 12 ? 7.488 -19.797 -21.047 1 84.75 12 VAL B C 1
ATOM 1347 O O . VAL B 1 12 ? 8.578 -19.828 -20.469 1 84.75 12 VAL B O 1
ATOM 1350 N N . GLY B 1 13 ? 7.316 -20.172 -22.281 1 85.56 13 GLY B N 1
ATOM 1351 C CA . GLY B 1 13 ? 8.438 -20.641 -23.078 1 85.56 13 GLY B CA 1
ATOM 1352 C C . GLY B 1 13 ? 9.523 -19.594 -23.266 1 85.56 13 GLY B C 1
ATOM 1353 O O . GLY B 1 13 ? 10.711 -19.906 -23.156 1 85.56 13 GLY B O 1
ATOM 1354 N N . GLN B 1 14 ? 9.148 -18.344 -23.5 1 85.56 14 GLN B N 1
ATOM 1355 C CA . GLN B 1 14 ? 10.102 -17.234 -23.641 1 85.56 14 GLN B CA 1
ATOM 1356 C C . GLN B 1 14 ? 10.867 -17.016 -22.344 1 85.56 14 GLN B C 1
ATOM 1358 O O . GLN B 1 14 ? 12.078 -16.766 -22.359 1 85.56 14 GLN B O 1
ATOM 1363 N N . ILE B 1 15 ? 10.156 -17.141 -21.203 1 84.19 15 ILE B N 1
ATOM 1364 C CA . ILE B 1 15 ? 10.797 -16.922 -19.906 1 84.19 15 ILE B CA 1
ATOM 1365 C C . ILE B 1 15 ? 11.883 -17.969 -19.688 1 84.19 15 ILE B C 1
ATOM 1367 O O . ILE B 1 15 ? 12.984 -17.641 -19.25 1 84.19 15 ILE B O 1
ATOM 1371 N N . TYR B 1 16 ? 11.594 -19.188 -20.078 1 85.31 16 TYR B N 1
ATOM 1372 C CA . TYR B 1 16 ? 12.562 -20.266 -19.859 1 85.31 16 TYR B CA 1
ATOM 1373 C C . TYR B 1 16 ? 13.742 -20.141 -20.797 1 85.31 16 TYR B C 1
ATOM 1375 O O . TYR B 1 16 ? 14.844 -20.609 -20.5 1 85.31 16 TYR B O 1
ATOM 1383 N N . ARG B 1 17 ? 13.539 -19.547 -21.922 1 88.06 17 ARG B N 1
ATOM 1384 C CA . ARG B 1 17 ? 14.617 -19.312 -22.875 1 88.06 17 ARG B CA 1
ATOM 1385 C C . ARG B 1 17 ? 15.578 -18.234 -22.375 1 88.06 17 ARG B C 1
ATOM 1387 O O . ARG B 1 17 ? 16.797 -18.344 -22.562 1 88.06 17 ARG B O 1
ATOM 1394 N N . TYR B 1 18 ? 14.992 -17.266 -21.703 1 87.38 18 TYR B N 1
ATOM 1395 C CA . TYR B 1 18 ? 15.773 -16.094 -21.328 1 87.38 18 TYR B CA 1
ATOM 1396 C C . TYR B 1 18 ? 16.297 -16.234 -19.906 1 87.38 18 TYR B C 1
ATOM 1398 O O . TYR B 1 18 ? 17.328 -15.664 -19.562 1 87.38 18 TYR B O 1
ATOM 1406 N N . PHE B 1 19 ? 15.523 -17 -19.062 1 89.31 19 PHE B N 1
ATOM 1407 C CA . PHE B 1 19 ? 15.852 -17.062 -17.656 1 89.31 19 PHE B CA 1
ATOM 1408 C C . PHE B 1 19 ? 15.891 -18.516 -17.172 1 89.31 19 PHE B C 1
ATOM 1410 O O . PHE B 1 19 ? 15.039 -19.312 -17.547 1 89.31 19 PHE B O 1
ATOM 1417 N N . GLU B 1 20 ? 16.766 -18.781 -16.391 1 88 20 GLU B N 1
ATOM 1418 C CA . GLU B 1 20 ? 17.016 -20.125 -15.898 1 88 20 GLU B CA 1
ATOM 1419 C C . GLU B 1 20 ? 15.898 -20.594 -14.969 1 88 20 GLU B C 1
ATOM 1421 O O . GLU B 1 20 ? 15.57 -21.781 -14.93 1 88 20 GLU B O 1
ATOM 1426 N N . ASN B 1 21 ? 15.43 -19.719 -14.211 1 87.31 21 ASN B N 1
ATOM 1427 C CA . ASN B 1 21 ? 14.406 -20.047 -13.219 1 87.31 21 ASN B CA 1
ATOM 1428 C C . ASN B 1 21 ? 13.625 -18.812 -12.789 1 87.31 21 ASN B C 1
ATOM 1430 O O . ASN B 1 21 ? 13.883 -17.703 -13.273 1 87.31 21 ASN B O 1
ATOM 1434 N N . LYS B 1 22 ? 12.672 -18.953 -11.969 1 87.81 22 LYS B N 1
ATOM 1435 C CA . LYS B 1 22 ? 11.789 -17.891 -11.477 1 87.81 22 LYS B CA 1
ATOM 1436 C C . LYS B 1 22 ? 12.57 -16.828 -10.734 1 87.81 22 LYS B C 1
ATOM 1438 O O . LYS B 1 22 ? 12.289 -15.633 -10.875 1 87.81 22 LYS B O 1
ATOM 1443 N N . GLU B 1 23 ? 13.523 -17.203 -10 1 92.06 23 GLU B N 1
ATOM 1444 C CA . GLU B 1 23 ? 14.336 -16.266 -9.234 1 92.06 23 GLU B CA 1
ATOM 1445 C C . GLU B 1 23 ? 15.109 -15.328 -10.156 1 92.06 23 GLU B C 1
ATOM 1447 O O . GLU B 1 23 ? 15.219 -14.133 -9.875 1 92.06 23 GLU B O 1
ATOM 1452 N N . ALA B 1 24 ? 15.539 -15.867 -11.227 1 92.38 24 ALA B N 1
ATOM 1453 C CA . ALA B 1 24 ? 16.344 -15.07 -12.156 1 92.38 24 ALA B CA 1
ATOM 1454 C C . ALA B 1 24 ? 15.492 -13.992 -12.82 1 92.38 24 ALA B C 1
ATOM 1456 O O . ALA B 1 24 ? 15.945 -12.859 -12.984 1 92.38 24 ALA B O 1
ATOM 1457 N N . ILE B 1 25 ? 14.32 -14.32 -13.25 1 91.88 25 ILE B N 1
ATOM 1458 C CA . ILE B 1 25 ? 13.469 -13.328 -13.898 1 91.88 25 ILE B CA 1
ATOM 1459 C C . ILE B 1 25 ? 13.031 -12.273 -12.883 1 91.88 25 ILE B C 1
ATOM 1461 O O . ILE B 1 25 ? 12.984 -11.086 -13.203 1 91.88 25 ILE B O 1
ATOM 1465 N N . ILE B 1 26 ? 12.695 -12.672 -11.711 1 93.75 26 ILE B N 1
ATOM 1466 C CA . ILE B 1 26 ? 12.273 -11.727 -10.688 1 93.75 26 ILE B CA 1
ATOM 1467 C C . ILE B 1 26 ? 13.43 -10.805 -10.328 1 93.75 26 ILE B C 1
ATOM 1469 O O . ILE B 1 26 ? 13.25 -9.594 -10.18 1 93.75 26 ILE B O 1
ATOM 1473 N N . ALA B 1 27 ? 14.625 -11.367 -10.227 1 94.12 27 ALA B N 1
ATOM 1474 C CA . ALA B 1 27 ? 15.805 -10.547 -9.984 1 94.12 27 ALA B CA 1
ATOM 1475 C C . ALA B 1 27 ? 15.984 -9.5 -11.078 1 94.12 27 ALA B C 1
ATOM 1477 O O . ALA B 1 27 ? 16.328 -8.352 -10.789 1 94.12 27 ALA B O 1
ATOM 1478 N N . ALA B 1 28 ? 15.727 -9.906 -12.289 1 93.25 28 ALA B N 1
ATOM 1479 C CA . ALA B 1 28 ? 15.844 -8.984 -13.414 1 93.25 28 ALA B CA 1
ATOM 1480 C C . ALA B 1 28 ? 14.781 -7.895 -13.344 1 93.25 28 ALA B C 1
ATOM 1482 O O . ALA B 1 28 ? 15.055 -6.727 -13.625 1 93.25 28 ALA B O 1
ATOM 1483 N N . ILE B 1 29 ? 13.562 -8.25 -13 1 92.94 29 ILE B N 1
ATOM 1484 C CA . ILE B 1 29 ? 12.445 -7.312 -12.891 1 92.94 29 ILE B CA 1
ATOM 1485 C C . ILE B 1 29 ? 12.75 -6.277 -11.805 1 92.94 29 ILE B C 1
ATOM 1487 O O . ILE B 1 29 ? 12.617 -5.074 -12.039 1 92.94 29 ILE B O 1
ATOM 1491 N N . VAL B 1 30 ? 13.172 -6.738 -10.617 1 94.06 30 VAL B N 1
ATOM 1492 C CA . VAL B 1 30 ? 13.406 -5.82 -9.508 1 94.06 30 VAL B CA 1
ATOM 1493 C C . VAL B 1 30 ? 14.625 -4.949 -9.797 1 94.06 30 VAL B C 1
ATOM 1495 O O . VAL B 1 30 ? 14.664 -3.779 -9.414 1 94.06 30 VAL B O 1
ATOM 1498 N N . ALA B 1 31 ? 15.617 -5.488 -10.469 1 94.19 31 ALA B N 1
ATOM 1499 C CA . ALA B 1 31 ? 16.781 -4.703 -10.867 1 94.19 31 ALA B CA 1
ATOM 1500 C C . ALA B 1 31 ? 16.391 -3.582 -11.828 1 94.19 31 ALA B C 1
ATOM 1502 O O . ALA B 1 31 ? 16.906 -2.467 -11.734 1 94.19 31 ALA B O 1
ATOM 1503 N N . GLN B 1 32 ? 15.555 -3.906 -12.758 1 93.06 32 GLN B N 1
ATOM 1504 C CA . GLN B 1 32 ? 15.07 -2.896 -13.695 1 93.06 32 GLN B CA 1
ATOM 1505 C C . GLN B 1 32 ? 14.305 -1.796 -12.969 1 93.06 32 GLN B C 1
ATOM 1507 O O . GLN B 1 32 ? 14.469 -0.613 -13.273 1 93.06 32 GLN B O 1
ATOM 1512 N N . ASP B 1 33 ? 13.422 -2.133 -12.055 1 92.38 33 ASP B N 1
ATOM 1513 C CA . ASP B 1 33 ? 12.672 -1.159 -11.266 1 92.38 33 ASP B CA 1
ATOM 1514 C C . ASP B 1 33 ? 13.609 -0.242 -10.492 1 92.38 33 ASP B C 1
ATOM 1516 O O . ASP B 1 33 ? 13.398 0.971 -10.438 1 92.38 33 ASP B O 1
ATOM 1520 N N . LEU B 1 34 ? 14.617 -0.831 -9.859 1 93.69 34 LEU B N 1
ATOM 1521 C CA . LEU B 1 34 ? 15.609 -0.071 -9.109 1 93.69 34 LEU B CA 1
ATOM 1522 C C . LEU B 1 34 ? 16.344 0.912 -10.008 1 93.69 34 LEU B C 1
ATOM 1524 O O . LEU B 1 34 ? 16.562 2.066 -9.633 1 93.69 34 LEU B O 1
ATOM 1528 N N . ALA B 1 35 ? 16.703 0.416 -11.18 1 94.81 35 ALA B N 1
ATOM 1529 C CA . ALA B 1 35 ? 17.406 1.272 -12.141 1 94.81 35 ALA B CA 1
ATOM 1530 C C . ALA B 1 35 ? 16.531 2.457 -12.547 1 94.81 35 ALA B C 1
ATOM 1532 O O . ALA B 1 35 ? 17.016 3.586 -12.648 1 94.81 35 ALA B O 1
ATOM 1533 N N . GLU B 1 36 ? 15.281 2.205 -12.781 1 92.69 36 GLU B N 1
ATOM 1534 C CA . GLU B 1 36 ? 14.344 3.268 -13.133 1 92.69 36 GLU B CA 1
ATOM 1535 C C . GLU B 1 36 ? 14.227 4.293 -12.008 1 92.69 36 GLU B C 1
ATOM 1537 O O . GLU B 1 36 ? 14.148 5.496 -12.266 1 92.69 36 GLU B O 1
ATOM 1542 N N . MET B 1 37 ? 14.164 3.85 -10.789 1 90.69 37 MET B N 1
ATOM 1543 C CA . MET B 1 37 ? 14.086 4.75 -9.641 1 90.69 37 MET B CA 1
ATOM 1544 C C . MET B 1 37 ? 15.344 5.613 -9.547 1 90.69 37 MET B C 1
ATOM 1546 O O . MET B 1 37 ? 15.25 6.82 -9.305 1 90.69 37 MET B O 1
ATOM 1550 N N . ARG B 1 38 ? 16.453 4.988 -9.711 1 93.06 38 ARG B N 1
ATOM 1551 C CA . ARG B 1 38 ? 17.703 5.727 -9.672 1 93.06 38 ARG B CA 1
ATOM 1552 C C . ARG B 1 38 ? 17.719 6.828 -10.727 1 93.06 38 ARG B C 1
ATOM 1554 O O . ARG B 1 38 ? 18.125 7.961 -10.438 1 93.06 38 ARG B O 1
ATOM 1561 N N . ASP B 1 39 ? 17.297 6.453 -11.922 1 93.06 39 ASP B N 1
ATOM 1562 C CA . ASP B 1 39 ? 17.266 7.426 -13.016 1 93.06 39 ASP B CA 1
ATOM 1563 C C . ASP B 1 39 ? 16.328 8.578 -12.688 1 93.06 39 ASP B C 1
ATOM 1565 O O . ASP B 1 39 ? 16.656 9.742 -12.93 1 93.06 39 ASP B O 1
ATOM 1569 N N . LYS B 1 40 ? 15.188 8.266 -12.148 1 89.44 40 LYS B N 1
ATOM 1570 C CA . LYS B 1 40 ? 14.211 9.289 -11.805 1 89.44 40 LYS B CA 1
ATOM 1571 C C . LYS B 1 40 ? 14.734 10.195 -10.695 1 89.44 40 LYS B C 1
ATOM 1573 O O . LYS B 1 40 ? 14.562 11.414 -10.742 1 89.44 40 LYS B O 1
ATOM 1578 N N . PHE B 1 41 ? 15.344 9.656 -9.688 1 88.31 41 PHE B N 1
ATOM 1579 C CA . PHE B 1 41 ? 15.883 10.438 -8.578 1 88.31 41 PHE B CA 1
ATOM 1580 C C . PHE B 1 41 ? 17.031 11.328 -9.055 1 88.31 41 PHE B C 1
ATOM 1582 O O . PHE B 1 41 ? 17.172 12.461 -8.602 1 88.31 41 PHE B O 1
ATOM 1589 N N . ALA B 1 42 ? 17.812 10.773 -9.945 1 89.56 42 ALA B N 1
ATOM 1590 C CA . ALA B 1 42 ? 18.891 11.578 -10.523 1 89.56 42 ALA B CA 1
ATOM 1591 C C . ALA B 1 42 ? 18.328 12.781 -11.273 1 89.56 42 ALA B C 1
ATOM 1593 O O . ALA B 1 42 ? 18.875 13.883 -11.195 1 89.56 42 ALA B O 1
ATOM 1594 N N . GLU B 1 43 ? 17.281 12.539 -12.016 1 88.19 43 GLU B N 1
ATOM 1595 C CA . GLU B 1 43 ? 16.594 13.617 -12.719 1 88.19 43 GLU B CA 1
ATOM 1596 C C . GLU B 1 43 ? 16.078 14.68 -11.75 1 88.19 43 GLU B C 1
ATOM 1598 O O . GLU B 1 43 ? 16.203 15.875 -12.008 1 88.19 43 GLU B O 1
ATOM 1603 N N . LEU B 1 44 ? 15.5 14.227 -10.672 1 85 44 LEU B N 1
ATOM 1604 C CA . LEU B 1 44 ? 14.938 15.133 -9.672 1 85 44 LEU B CA 1
ATOM 1605 C C . LEU B 1 44 ? 16.031 15.961 -9.008 1 85 44 LEU B C 1
ATOM 1607 O O . LEU B 1 44 ? 15.812 17.141 -8.703 1 85 44 LEU B O 1
ATOM 1611 N N . GLU B 1 45 ? 17.094 15.375 -8.75 1 83.12 45 GLU B N 1
ATOM 1612 C CA . GLU B 1 45 ? 18.219 16.047 -8.109 1 83.12 45 GLU B CA 1
ATOM 1613 C C . GLU B 1 45 ? 18.781 17.156 -8.992 1 83.12 45 GLU B C 1
ATOM 1615 O O . GLU B 1 45 ? 19.359 18.125 -8.492 1 83.12 45 GLU B O 1
ATOM 1620 N N . ARG B 1 46 ? 18.609 16.984 -10.312 1 84.38 46 ARG B N 1
ATOM 1621 C CA . ARG B 1 46 ? 19.156 17.953 -11.25 1 84.38 46 ARG B CA 1
ATOM 1622 C C . ARG B 1 46 ? 18.219 19.141 -11.422 1 84.38 46 ARG B C 1
ATOM 1624 O O . ARG B 1 46 ? 18.609 20.172 -11.969 1 84.38 46 ARG B O 1
ATOM 1631 N N . GLN B 1 47 ? 17.062 18.969 -10.961 1 81.56 47 GLN B N 1
ATOM 1632 C CA . GLN B 1 47 ? 16.078 20.047 -11.125 1 81.56 47 GLN B CA 1
ATOM 1633 C C . GLN B 1 47 ? 16.266 21.125 -10.062 1 81.56 47 GLN B C 1
ATOM 1635 O O . GLN B 1 47 ? 16.578 20.828 -8.906 1 81.56 47 GLN B O 1
ATOM 1640 N N . PRO B 1 48 ? 16.156 22.391 -10.562 1 79.81 48 PRO B N 1
ATOM 1641 C CA . PRO B 1 48 ? 16.234 23.484 -9.594 1 79.81 48 PRO B CA 1
ATOM 1642 C C . PRO B 1 48 ? 15.078 23.484 -8.602 1 79.81 48 PRO B C 1
ATOM 1644 O O . PRO B 1 48 ? 14.008 22.938 -8.891 1 79.81 48 PRO B O 1
ATOM 1647 N N . GLY B 1 49 ? 15.258 24.031 -7.367 1 81.44 49 GLY B N 1
ATOM 1648 C CA . GLY B 1 49 ? 14.219 24.109 -6.355 1 81.44 49 GLY B CA 1
ATOM 1649 C C . GLY B 1 49 ? 14.422 23.141 -5.207 1 81.44 49 GLY B C 1
ATOM 1650 O O . GLY B 1 49 ? 15.477 22.531 -5.09 1 81.44 49 GLY B O 1
ATOM 1651 N N . THR B 1 50 ? 13.414 23.125 -4.312 1 81.44 50 THR B N 1
ATOM 1652 C CA . THR B 1 50 ? 13.461 22.219 -3.166 1 81.44 50 THR B CA 1
ATOM 1653 C C . THR B 1 50 ? 12.938 20.844 -3.545 1 81.44 50 THR B C 1
ATOM 1655 O O . THR B 1 50 ? 12.32 20.672 -4.598 1 81.44 50 THR B O 1
ATOM 1658 N N . LEU B 1 51 ? 13.273 19.875 -2.795 1 81.5 51 LEU B N 1
ATOM 1659 C CA . LEU B 1 51 ? 12.75 18.531 -3.002 1 81.5 51 LEU B CA 1
ATOM 1660 C C . LEU B 1 51 ? 11.219 18.531 -2.99 1 81.5 51 LEU B C 1
ATOM 1662 O O . LEU B 1 51 ? 10.586 17.812 -3.756 1 81.5 51 LEU B O 1
ATOM 1666 N N . ARG B 1 52 ? 10.742 19.391 -2.18 1 81.31 52 ARG B N 1
ATOM 1667 C CA . ARG B 1 52 ? 9.289 19.516 -2.086 1 81.31 52 ARG B CA 1
ATOM 1668 C C . ARG B 1 52 ? 8.688 19.922 -3.426 1 81.31 52 ARG B C 1
ATOM 1670 O O . ARG B 1 52 ? 7.68 19.359 -3.859 1 81.31 52 ARG B O 1
ATOM 1677 N N . ASP B 1 53 ? 9.32 20.922 -3.994 1 83.31 53 ASP B N 1
ATOM 1678 C CA . ASP B 1 53 ? 8.859 21.375 -5.297 1 83.31 53 ASP B CA 1
ATOM 1679 C C . ASP B 1 53 ? 8.961 20.266 -6.34 1 83.31 53 ASP B C 1
ATOM 1681 O O . ASP B 1 53 ? 8.047 20.094 -7.156 1 83.31 53 ASP B O 1
ATOM 1685 N N . SER B 1 54 ? 10.039 19.594 -6.25 1 83.06 54 SER B N 1
ATOM 1686 C CA . SER B 1 54 ? 10.273 18.531 -7.215 1 83.06 54 SER B CA 1
ATOM 1687 C C . SER B 1 54 ? 9.266 17.406 -7.051 1 83.06 54 SER B C 1
ATOM 1689 O O . SER B 1 54 ? 8.75 16.875 -8.039 1 83.06 54 SER B O 1
ATOM 1691 N N . ILE B 1 55 ? 8.984 17.031 -5.863 1 78.5 55 ILE B N 1
ATOM 1692 C CA . ILE B 1 55 ? 8.023 15.969 -5.59 1 78.5 55 ILE B CA 1
ATOM 1693 C C . ILE B 1 55 ? 6.637 16.391 -6.07 1 78.5 55 ILE B C 1
ATOM 1695 O O . ILE B 1 55 ? 5.93 15.602 -6.703 1 78.5 55 ILE B O 1
ATOM 1699 N N . ASP B 1 56 ? 6.332 17.641 -5.828 1 83.94 56 ASP B N 1
ATOM 1700 C CA . ASP B 1 56 ? 5.035 18.156 -6.262 1 83.94 56 ASP B CA 1
ATOM 1701 C C . ASP B 1 56 ? 4.883 18.047 -7.777 1 83.94 56 ASP B C 1
ATOM 1703 O O . ASP B 1 56 ? 3.826 17.641 -8.273 1 83.94 56 ASP B O 1
ATOM 1707 N N . ASP B 1 57 ? 5.945 18.328 -8.43 1 86.88 57 ASP B N 1
ATOM 1708 C CA . ASP B 1 57 ? 5.898 18.359 -9.891 1 86.88 57 ASP B CA 1
ATOM 1709 C C . ASP B 1 57 ? 5.867 16.938 -10.461 1 86.88 57 ASP B C 1
ATOM 1711 O O . ASP B 1 57 ? 5.297 16.719 -11.531 1 86.88 57 ASP B O 1
ATOM 1715 N N . HIS B 1 58 ? 6.328 15.977 -9.781 1 88.69 58 HIS B N 1
ATOM 1716 C CA . HIS B 1 58 ? 6.512 14.648 -10.359 1 88.69 58 HIS B CA 1
ATOM 1717 C C . HIS B 1 58 ? 5.508 13.656 -9.789 1 88.69 58 HIS B C 1
ATOM 1719 O O . HIS B 1 58 ? 5.391 12.531 -10.281 1 88.69 58 HIS B O 1
ATOM 1725 N N . LEU B 1 59 ? 4.809 14.086 -8.82 1 92.25 59 LEU B N 1
ATOM 1726 C CA . LEU B 1 59 ? 3.869 13.203 -8.133 1 92.25 59 LEU B CA 1
ATOM 1727 C C . LEU B 1 59 ? 2.797 12.695 -9.094 1 92.25 59 LEU B C 1
ATOM 1729 O O . LEU B 1 59 ? 2.477 11.508 -9.102 1 92.25 59 LEU B O 1
ATOM 1733 N N . PRO B 1 60 ? 2.246 13.562 -10.062 1 93 60 PRO B N 1
ATOM 1734 C CA . PRO B 1 60 ? 1.228 13.055 -10.992 1 93 60 PRO B CA 1
ATOM 1735 C C . PRO B 1 60 ? 1.741 11.914 -11.867 1 93 60 PRO B C 1
ATOM 1737 O O . PRO B 1 60 ? 1.046 10.914 -12.047 1 93 60 PRO B O 1
ATOM 1740 N N . GLU B 1 61 ? 2.916 12.047 -12.305 1 91.94 61 GLU B N 1
ATOM 1741 C CA . GLU B 1 61 ? 3.512 11 -13.133 1 91.94 61 GLU B CA 1
ATOM 1742 C C . GLU B 1 61 ? 3.742 9.727 -12.32 1 91.94 61 GLU B C 1
ATOM 1744 O O . GLU B 1 61 ? 3.561 8.617 -12.836 1 91.94 61 GLU B O 1
ATOM 1749 N N . ALA B 1 62 ? 4.219 9.883 -11.125 1 91.62 62 ALA B N 1
ATOM 1750 C CA . ALA B 1 62 ? 4.453 8.742 -10.242 1 91.62 62 ALA B CA 1
ATOM 1751 C C . ALA B 1 62 ? 3.152 7.992 -9.961 1 91.62 62 ALA B C 1
ATOM 1753 O O . ALA B 1 62 ? 3.121 6.758 -9.984 1 91.62 62 ALA B O 1
ATOM 1754 N N . ILE B 1 63 ? 2.08 8.75 -9.734 1 93.75 63 ILE B N 1
ATOM 1755 C CA . ILE B 1 63 ? 0.767 8.156 -9.5 1 93.75 63 ILE B CA 1
ATOM 1756 C C . ILE B 1 63 ? 0.314 7.387 -10.734 1 93.75 63 ILE B C 1
ATOM 1758 O O . ILE B 1 63 ? -0.107 6.23 -10.633 1 93.75 63 ILE B O 1
ATOM 1762 N N . ASP B 1 64 ? 0.479 7.969 -11.891 1 93.12 64 ASP B N 1
ATOM 1763 C CA . ASP B 1 64 ? 0.091 7.32 -13.141 1 93.12 64 ASP B CA 1
ATOM 1764 C C . ASP B 1 64 ? 0.848 6.008 -13.336 1 93.12 64 ASP B C 1
ATOM 1766 O O . ASP B 1 64 ? 0.275 5.016 -13.789 1 93.12 64 ASP B O 1
ATOM 1770 N N . LYS B 1 65 ? 2.082 6.016 -13.008 1 91.81 65 LYS B N 1
ATOM 1771 C CA . LYS B 1 65 ? 2.9 4.812 -13.133 1 91.81 65 LYS B CA 1
ATOM 1772 C C . LYS B 1 65 ? 2.408 3.711 -12.203 1 91.81 65 LYS B C 1
ATOM 1774 O O . LYS B 1 65 ? 2.381 2.537 -12.578 1 91.81 65 LYS B O 1
ATOM 1779 N N . CYS B 1 66 ? 2.045 4.059 -11.008 1 92.25 66 CYS B N 1
ATOM 1780 C CA . CYS B 1 66 ? 1.548 3.088 -10.039 1 92.25 66 CYS B CA 1
ATOM 1781 C C . CYS B 1 66 ? 0.208 2.514 -10.484 1 92.25 66 CYS B C 1
ATOM 1783 O O . CYS B 1 66 ? -0.099 1.354 -10.203 1 92.25 66 CYS B O 1
ATOM 1785 N N . PHE B 1 67 ? -0.555 3.305 -11.266 1 92.88 67 PHE B N 1
ATOM 1786 C CA . PHE B 1 67 ? -1.888 2.891 -11.688 1 92.88 67 PHE B CA 1
ATOM 1787 C C . PHE B 1 67 ? -1.824 2.135 -13.016 1 92.88 67 PHE B C 1
ATOM 1789 O O . PHE B 1 67 ? -2.842 1.643 -13.5 1 92.88 67 PHE B O 1
ATOM 1796 N N . ASP B 1 68 ? -0.635 2.096 -13.555 1 92.12 68 ASP B N 1
ATOM 1797 C CA . ASP B 1 68 ? -0.5 1.291 -14.766 1 92.12 68 ASP B CA 1
ATOM 1798 C C . ASP B 1 68 ? -0.802 -0.179 -14.477 1 92.12 68 ASP B C 1
ATOM 1800 O O . ASP B 1 68 ? -0.111 -0.819 -13.688 1 92.12 68 ASP B O 1
ATOM 1804 N N . GLU B 1 69 ? -1.764 -0.717 -15.164 1 86.94 69 GLU B N 1
ATOM 1805 C CA . GLU B 1 69 ? -2.314 -2.035 -14.859 1 86.94 69 GLU B CA 1
ATOM 1806 C C . GLU B 1 69 ? -1.247 -3.119 -14.984 1 86.94 69 GLU B C 1
ATOM 1808 O O . GLU B 1 69 ? -1.151 -4 -14.125 1 86.94 69 GLU B O 1
ATOM 1813 N N . ARG B 1 70 ? -0.548 -3.039 -16.047 1 87.69 70 ARG B N 1
ATOM 1814 C CA . ARG B 1 70 ? 0.461 -4.066 -16.281 1 87.69 70 ARG B CA 1
ATOM 1815 C C . ARG B 1 70 ? 1.568 -3.998 -15.234 1 87.69 70 ARG B C 1
ATOM 1817 O O . ARG B 1 70 ? 2.029 -5.027 -14.742 1 87.69 70 ARG B O 1
ATOM 1824 N N . ARG B 1 71 ? 1.983 -2.832 -14.906 1 89.12 71 ARG B N 1
ATOM 1825 C CA . ARG B 1 71 ? 3.023 -2.633 -13.906 1 89.12 71 ARG B CA 1
ATOM 1826 C C . ARG B 1 71 ? 2.555 -3.09 -12.531 1 89.12 71 ARG B C 1
ATOM 1828 O O . ARG B 1 71 ? 3.285 -3.779 -11.812 1 89.12 71 ARG B O 1
ATOM 1835 N N . ALA B 1 72 ? 1.372 -2.699 -12.219 1 89.56 72 ALA B N 1
ATOM 1836 C CA . ALA B 1 72 ? 0.804 -3.078 -10.93 1 89.56 72 ALA B CA 1
ATOM 1837 C C . ALA B 1 72 ? 0.669 -4.594 -10.812 1 89.56 72 ALA B C 1
ATOM 1839 O O . ALA B 1 72 ? 1.032 -5.18 -9.789 1 89.56 72 ALA B O 1
ATOM 1840 N N . ALA B 1 73 ? 0.191 -5.215 -11.867 1 89 73 ALA B N 1
ATOM 1841 C CA . ALA B 1 73 ? 0.012 -6.668 -11.875 1 89 73 ALA B CA 1
ATOM 1842 C C . ALA B 1 73 ? 1.344 -7.383 -11.672 1 89 73 ALA B C 1
ATOM 1844 O O . ALA B 1 73 ? 1.437 -8.32 -10.867 1 89 73 ALA B O 1
ATOM 1845 N N . LEU B 1 74 ? 2.318 -6.961 -12.383 1 91.31 74 LEU B N 1
ATOM 1846 C CA . LEU B 1 74 ? 3.637 -7.578 -12.281 1 91.31 74 LEU B CA 1
ATOM 1847 C C . LEU B 1 74 ? 4.219 -7.383 -10.883 1 91.31 74 LEU B C 1
ATOM 1849 O O . LEU B 1 74 ? 4.723 -8.336 -10.281 1 91.31 74 LEU B O 1
ATOM 1853 N N . ALA B 1 75 ? 4.137 -6.18 -10.367 1 92.38 75 ALA B N 1
ATOM 1854 C CA . ALA B 1 75 ? 4.664 -5.867 -9.039 1 92.38 75 ALA B CA 1
ATOM 1855 C C . ALA B 1 75 ? 3.979 -6.707 -7.965 1 92.38 75 ALA B C 1
ATOM 1857 O O . ALA B 1 75 ? 4.641 -7.27 -7.09 1 92.38 75 ALA B O 1
ATOM 1858 N N . LEU B 1 76 ? 2.713 -6.824 -8.086 1 90.88 76 LEU B N 1
ATOM 1859 C CA . LEU B 1 76 ? 1.939 -7.551 -7.082 1 90.88 76 LEU B CA 1
ATOM 1860 C C . LEU B 1 76 ? 2.215 -9.047 -7.164 1 90.88 76 LEU B C 1
ATOM 1862 O O . LEU B 1 76 ? 2.258 -9.734 -6.137 1 90.88 76 LEU B O 1
ATOM 1866 N N . GLU B 1 77 ? 2.422 -9.539 -8.383 1 90.88 77 GLU B N 1
ATOM 1867 C CA . GLU B 1 77 ? 2.801 -10.945 -8.539 1 90.88 77 GLU B CA 1
ATOM 1868 C C . GLU B 1 77 ? 4.152 -11.227 -7.887 1 90.88 77 GLU B C 1
ATOM 1870 O O . GLU B 1 77 ? 4.328 -12.258 -7.242 1 90.88 77 GLU B O 1
ATOM 1875 N N . VAL B 1 78 ? 5.004 -10.328 -8.078 1 93.75 78 VAL B N 1
ATOM 1876 C CA . VAL B 1 78 ? 6.348 -10.492 -7.531 1 93.75 78 VAL B CA 1
ATOM 1877 C C . VAL B 1 78 ? 6.285 -10.469 -6.004 1 93.75 78 VAL B C 1
ATOM 1879 O O . VAL B 1 78 ? 6.891 -11.32 -5.344 1 93.75 78 VAL B O 1
ATOM 1882 N N . VAL B 1 79 ? 5.547 -9.57 -5.398 1 93.38 79 VAL B N 1
ATOM 1883 C CA . VAL B 1 79 ? 5.465 -9.469 -3.945 1 93.38 79 VAL B CA 1
ATOM 1884 C C . VAL B 1 79 ? 4.711 -10.664 -3.379 1 93.38 79 VAL B C 1
ATOM 1886 O O . VAL B 1 79 ? 5.062 -11.18 -2.314 1 93.38 79 VAL B O 1
ATOM 1889 N N . ALA B 1 80 ? 3.637 -11.086 -4.094 1 90.56 80 ALA B N 1
ATOM 1890 C CA . ALA B 1 80 ? 2.928 -12.289 -3.668 1 90.56 80 ALA B CA 1
ATOM 1891 C C . ALA B 1 80 ? 3.857 -13.5 -3.658 1 90.56 80 ALA B C 1
ATOM 1893 O O . ALA B 1 80 ? 3.814 -14.32 -2.732 1 90.56 80 ALA B O 1
ATOM 1894 N N . GLU B 1 81 ? 4.664 -13.586 -4.691 1 90.5 81 GLU B N 1
ATOM 1895 C CA . GLU B 1 81 ? 5.652 -14.656 -4.738 1 90.5 81 GLU B CA 1
ATOM 1896 C C . GLU B 1 81 ? 6.645 -14.547 -3.584 1 90.5 81 GLU B C 1
ATOM 1898 O O . GLU B 1 81 ? 7.035 -15.562 -2.998 1 90.5 81 GLU B O 1
ATOM 1903 N N . ALA B 1 82 ? 7.066 -13.352 -3.27 1 92.88 82 ALA B N 1
ATOM 1904 C CA . ALA B 1 82 ? 8.008 -13.117 -2.176 1 92.88 82 ALA B CA 1
ATOM 1905 C C . ALA B 1 82 ? 7.41 -13.539 -0.837 1 92.88 82 ALA B C 1
ATOM 1907 O O . ALA B 1 82 ? 8.133 -13.992 0.057 1 92.88 82 ALA B O 1
ATOM 1908 N N . ALA B 1 83 ? 6.109 -13.422 -0.688 1 89.62 83 ALA B N 1
ATOM 1909 C CA . ALA B 1 83 ? 5.426 -13.766 0.559 1 89.62 83 ALA B CA 1
ATOM 1910 C C . ALA B 1 83 ? 5.449 -15.266 0.804 1 89.62 83 ALA B C 1
ATOM 1912 O O . ALA B 1 83 ? 5.289 -15.719 1.939 1 89.62 83 ALA B O 1
ATOM 1913 N N . ARG B 1 84 ? 5.664 -16.047 -0.268 1 84.75 84 ARG B N 1
ATOM 1914 C CA . ARG B 1 84 ? 5.539 -17.484 -0.095 1 84.75 84 ARG B CA 1
ATOM 1915 C C . ARG B 1 84 ? 6.836 -18.203 -0.466 1 84.75 84 ARG B C 1
ATOM 1917 O O . ARG B 1 84 ? 6.984 -19.391 -0.212 1 84.75 84 ARG B O 1
ATOM 1924 N N . ASN B 1 85 ? 7.797 -17.578 -1.046 1 89.19 85 ASN B N 1
ATOM 1925 C CA . ASN B 1 85 ? 9.062 -18.125 -1.515 1 89.19 85 ASN B CA 1
ATOM 1926 C C . ASN B 1 85 ? 10.25 -17.375 -0.911 1 89.19 85 ASN B C 1
ATOM 1928 O O . ASN B 1 85 ? 10.57 -16.266 -1.331 1 89.19 85 ASN B O 1
ATOM 1932 N N . PRO B 1 86 ? 10.93 -18.016 0.024 1 92.38 86 PRO B N 1
ATOM 1933 C CA . PRO B 1 86 ? 12 -17.328 0.749 1 92.38 86 PRO B CA 1
ATOM 1934 C C . PRO B 1 86 ? 13.109 -16.844 -0.173 1 92.38 86 PRO B C 1
ATOM 1936 O O . PRO B 1 86 ? 13.75 -15.82 0.113 1 92.38 86 PRO B O 1
ATOM 1939 N N . LYS B 1 87 ? 13.375 -17.594 -1.231 1 94.75 87 LYS B N 1
ATOM 1940 C CA . LYS B 1 87 ? 14.406 -17.141 -2.164 1 94.75 87 LYS B CA 1
ATOM 1941 C C . LYS B 1 87 ? 14 -15.859 -2.871 1 94.75 87 LYS B C 1
ATOM 1943 O O . LYS B 1 87 ? 14.812 -14.945 -3.025 1 94.75 87 LYS B O 1
ATOM 1948 N N . VAL B 1 88 ? 12.781 -15.805 -3.299 1 94.06 88 VAL B N 1
ATOM 1949 C CA . VAL B 1 88 ? 12.258 -14.594 -3.922 1 94.06 88 VAL B CA 1
ATOM 1950 C C . VAL B 1 88 ? 12.172 -13.477 -2.887 1 94.06 88 VAL B C 1
ATOM 1952 O O . VAL B 1 88 ? 12.484 -12.32 -3.186 1 94.06 88 VAL B O 1
ATOM 1955 N N . ALA B 1 89 ? 11.789 -13.836 -1.681 1 94.38 89 ALA B N 1
ATOM 1956 C CA . ALA B 1 89 ? 11.727 -12.852 -0.601 1 94.38 89 ALA B CA 1
ATOM 1957 C C . ALA B 1 89 ? 13.07 -12.172 -0.405 1 94.38 89 ALA B C 1
ATOM 1959 O O . ALA B 1 89 ? 13.141 -10.953 -0.233 1 94.38 89 ALA B O 1
ATOM 1960 N N . ALA B 1 90 ? 14.094 -12.914 -0.436 1 96.19 90 ALA B N 1
ATOM 1961 C CA . ALA B 1 90 ? 15.438 -12.367 -0.25 1 96.19 90 ALA B CA 1
ATOM 1962 C C . ALA B 1 90 ? 15.781 -11.367 -1.353 1 96.19 90 ALA B C 1
ATOM 1964 O O . ALA B 1 90 ? 16.375 -10.32 -1.087 1 96.19 90 ALA B O 1
ATOM 1965 N N . ILE B 1 91 ? 15.422 -11.688 -2.594 1 96 91 ILE B N 1
ATOM 1966 C CA . ILE B 1 91 ? 15.672 -10.82 -3.738 1 96 91 ILE B CA 1
ATOM 1967 C C . ILE B 1 91 ? 14.883 -9.523 -3.586 1 96 91 ILE B C 1
ATOM 1969 O O . ILE B 1 91 ? 15.438 -8.43 -3.738 1 96 91 ILE B O 1
ATOM 1973 N N . VAL B 1 92 ? 13.641 -9.617 -3.238 1 95.56 92 VAL B N 1
ATOM 1974 C CA . VAL B 1 92 ? 12.742 -8.477 -3.135 1 95.56 92 VAL B CA 1
ATOM 1975 C C . VAL B 1 92 ? 13.156 -7.594 -1.958 1 95.56 92 VAL B C 1
ATOM 1977 O O . VAL B 1 92 ? 13.188 -6.367 -2.07 1 95.56 92 VAL B O 1
ATOM 1980 N N . ARG B 1 93 ? 13.523 -8.195 -0.867 1 95.94 93 ARG B N 1
ATOM 1981 C CA . ARG B 1 93 ? 13.938 -7.457 0.321 1 95.94 93 ARG B CA 1
ATOM 1982 C C . ARG B 1 93 ? 15.25 -6.723 0.077 1 95.94 93 ARG B C 1
ATOM 1984 O O . ARG B 1 93 ? 15.438 -5.602 0.558 1 95.94 93 ARG B O 1
ATOM 1991 N N . SER B 1 94 ? 16.125 -7.352 -0.633 1 96.12 94 SER B N 1
ATOM 1992 C CA . SER B 1 94 ? 17.375 -6.691 -0.988 1 96.12 94 SER B CA 1
ATOM 1993 C C . SER B 1 94 ? 17.141 -5.48 -1.881 1 96.12 94 SER B C 1
ATOM 1995 O O . SER B 1 94 ? 17.734 -4.418 -1.677 1 96.12 94 SER B O 1
ATOM 1997 N N . ALA B 1 95 ? 16.328 -5.648 -2.896 1 94.88 95 ALA B N 1
ATOM 1998 C CA . ALA B 1 95 ? 15.969 -4.543 -3.779 1 94.88 95 ALA B CA 1
ATOM 1999 C C . ALA B 1 95 ? 15.273 -3.426 -3.004 1 94.88 95 ALA B C 1
ATOM 2001 O O . ALA B 1 95 ? 15.562 -2.244 -3.211 1 94.88 95 ALA B O 1
ATOM 2002 N N . ASP B 1 96 ? 14.406 -3.785 -2.135 1 95.06 96 ASP B N 1
ATOM 2003 C CA . ASP B 1 96 ? 13.68 -2.818 -1.312 1 95.06 96 ASP B CA 1
ATOM 2004 C C . ASP B 1 96 ? 14.641 -2.016 -0.439 1 95.06 96 ASP B C 1
ATOM 2006 O O . ASP B 1 96 ? 14.484 -0.803 -0.282 1 95.06 96 ASP B O 1
ATOM 2010 N N . ALA B 1 97 ? 15.648 -2.684 0.152 1 96.19 97 ALA B N 1
ATOM 2011 C CA . ALA B 1 97 ? 16.656 -2.006 0.966 1 96.19 97 ALA B CA 1
ATOM 2012 C C . ALA B 1 97 ? 17.391 -0.947 0.155 1 96.19 97 ALA B C 1
ATOM 2014 O O . ALA B 1 97 ? 17.656 0.15 0.651 1 96.19 97 ALA B O 1
ATOM 2015 N N . GLN B 1 98 ? 17.688 -1.309 -1.048 1 95.81 98 GLN B N 1
ATOM 2016 C CA . GLN B 1 98 ? 18.359 -0.358 -1.923 1 95.81 98 GLN B CA 1
ATOM 2017 C C . GLN B 1 98 ? 17.453 0.809 -2.281 1 95.81 98 GLN B C 1
ATOM 2019 O O . GLN B 1 98 ? 17.891 1.962 -2.311 1 95.81 98 GLN B O 1
ATOM 2024 N N . GLU B 1 99 ? 16.219 0.528 -2.576 1 94.44 99 GLU B N 1
ATOM 2025 C CA . GLU B 1 99 ? 15.242 1.575 -2.875 1 94.44 99 GLU B CA 1
ATOM 2026 C C . GLU B 1 99 ? 15.062 2.516 -1.688 1 94.44 99 GLU B C 1
ATOM 2028 O O . GLU B 1 99 ? 14.992 3.734 -1.858 1 94.44 99 GLU B O 1
ATOM 2033 N N . ARG B 1 100 ? 15.008 1.955 -0.499 1 94.69 100 ARG B N 1
ATOM 2034 C CA . ARG B 1 100 ? 14.859 2.754 0.713 1 94.69 100 ARG B CA 1
ATOM 2035 C C . ARG B 1 100 ? 16.078 3.637 0.94 1 94.69 100 ARG B C 1
ATOM 2037 O O . ARG B 1 100 ? 15.953 4.785 1.37 1 94.69 100 ARG B O 1
ATOM 2044 N N . ALA B 1 101 ? 17.219 3.088 0.675 1 95.31 101 ALA B N 1
ATOM 2045 C CA . ALA B 1 101 ? 18.438 3.877 0.809 1 95.31 101 ALA B CA 1
ATOM 2046 C C . ALA B 1 101 ? 18.438 5.062 -0.151 1 95.31 101 ALA B C 1
ATOM 2048 O O . ALA B 1 101 ? 18.828 6.176 0.222 1 95.31 101 ALA B O 1
ATOM 2049 N N . LEU B 1 102 ? 18 4.824 -1.37 1 92.56 102 LEU B N 1
ATOM 2050 C CA . LEU B 1 102 ? 17.891 5.895 -2.355 1 92.56 102 LEU B CA 1
ATOM 2051 C C . LEU B 1 102 ? 16.891 6.945 -1.905 1 92.56 102 LEU B C 1
ATOM 2053 O O . LEU B 1 102 ? 17.156 8.148 -1.99 1 92.56 102 LEU B O 1
ATOM 2057 N N . ALA B 1 103 ? 15.75 6.523 -1.435 1 92.25 103 ALA B N 1
ATOM 2058 C CA . ALA B 1 103 ? 14.703 7.434 -0.973 1 92.25 103 ALA B CA 1
ATOM 2059 C C . ALA B 1 103 ? 15.188 8.273 0.207 1 92.25 103 ALA B C 1
ATOM 2061 O O . ALA B 1 103 ? 14.945 9.477 0.26 1 92.25 103 ALA B O 1
ATOM 2062 N N . ARG B 1 104 ? 15.875 7.625 1.164 1 94.38 104 ARG B N 1
ATOM 2063 C CA . ARG B 1 104 ? 16.406 8.328 2.326 1 94.38 104 ARG B CA 1
ATOM 2064 C C . ARG B 1 104 ? 17.438 9.375 1.907 1 94.38 104 ARG B C 1
ATOM 2066 O O . ARG B 1 104 ? 17.438 10.492 2.441 1 94.38 104 ARG B O 1
ATOM 2073 N N . ALA B 1 105 ? 18.266 8.977 0.991 1 92.38 105 ALA B N 1
ATOM 2074 C CA . ALA B 1 105 ? 19.25 9.93 0.493 1 92.38 105 ALA B CA 1
ATOM 2075 C C . ALA B 1 105 ? 18.578 11.141 -0.13 1 92.38 105 ALA B C 1
ATOM 2077 O O . ALA B 1 105 ? 19.016 12.281 0.073 1 92.38 105 ALA B O 1
ATOM 2078 N N . MET B 1 106 ? 17.562 10.93 -0.883 1 89.44 106 MET B N 1
ATOM 2079 C CA . MET B 1 106 ? 16.812 12.008 -1.526 1 89.44 106 MET B CA 1
ATOM 2080 C C . MET B 1 106 ? 16.141 12.898 -0.487 1 89.44 106 MET B C 1
ATOM 2082 O O . MET B 1 106 ? 16.141 14.117 -0.615 1 89.44 106 MET B O 1
ATOM 2086 N N . MET B 1 107 ? 15.641 12.32 0.574 1 91.81 107 MET B N 1
ATOM 2087 C CA . MET B 1 107 ? 14.852 13.047 1.562 1 91.81 107 MET B CA 1
ATOM 2088 C C . MET B 1 107 ? 15.75 13.727 2.59 1 91.81 107 MET B C 1
ATOM 2090 O O . MET B 1 107 ? 15.297 14.578 3.355 1 91.81 107 MET B O 1
ATOM 2094 N N . GLU B 1 108 ? 17.016 13.375 2.611 1 91.44 108 GLU B N 1
ATOM 2095 C CA . GLU B 1 108 ? 17.969 13.961 3.539 1 91.44 108 GLU B CA 1
ATOM 2096 C C . GLU B 1 108 ? 18.016 15.477 3.395 1 91.44 108 GLU B C 1
ATOM 2098 O O . GLU B 1 108 ? 18.25 16.188 4.375 1 91.44 108 GLU B O 1
ATOM 2103 N N . ARG B 1 109 ? 17.797 16 2.271 1 84.62 109 ARG B N 1
ATOM 2104 C CA . ARG B 1 109 ? 17.859 17.438 1.979 1 84.62 109 ARG B CA 1
ATOM 2105 C C . ARG B 1 109 ? 16.781 18.188 2.736 1 84.62 109 ARG B C 1
ATOM 2107 O O . ARG B 1 109 ? 16.906 19.391 2.977 1 84.62 109 ARG B O 1
ATOM 2114 N N . ASP B 1 110 ? 15.695 17.516 3.09 1 88.75 110 ASP B N 1
ATOM 2115 C CA . ASP B 1 110 ? 14.562 18.141 3.762 1 88.75 110 ASP B CA 1
ATOM 2116 C C . ASP B 1 110 ? 14.5 17.734 5.23 1 88.75 110 ASP B C 1
ATOM 2118 O O . ASP B 1 110 ? 13.539 18.062 5.93 1 88.75 110 ASP B O 1
ATOM 2122 N N . ARG B 1 111 ? 15.5 17.016 5.648 1 93 111 ARG B N 1
ATOM 2123 C CA . ARG B 1 111 ? 15.492 16.531 7.023 1 93 111 ARG B CA 1
ATOM 2124 C C . ARG B 1 111 ? 15.555 17.703 8.008 1 93 111 ARG B C 1
ATOM 2126 O O . ARG B 1 111 ? 16.359 18.625 7.844 1 93 111 ARG B O 1
ATOM 2133 N N . LYS B 1 112 ? 14.664 17.656 8.984 1 94.94 112 LYS B N 1
ATOM 2134 C CA . LYS B 1 112 ? 14.68 18.656 10.039 1 94.94 112 LYS B CA 1
ATOM 2135 C C . LYS B 1 112 ? 15.602 18.234 11.188 1 94.94 112 LYS B C 1
ATOM 2137 O O . LYS B 1 112 ? 15.641 17.062 11.562 1 94.94 112 LYS B O 1
ATOM 2142 N N . PRO B 1 113 ? 16.312 19.203 11.789 1 95.19 113 PRO B N 1
ATOM 2143 C CA . PRO B 1 113 ? 17.266 18.891 12.852 1 95.19 113 PRO B CA 1
ATOM 2144 C C . PRO B 1 113 ? 16.594 18.297 14.086 1 95.19 113 PRO B C 1
ATOM 2146 O O . PRO B 1 113 ? 17.219 17.547 14.836 1 95.19 113 PRO B O 1
ATOM 2149 N N . GLU B 1 114 ? 15.32 18.547 14.273 1 96.69 114 GLU B N 1
ATOM 2150 C CA . GLU B 1 114 ? 14.625 18.094 15.469 1 96.69 114 GLU B CA 1
ATOM 2151 C C . GLU B 1 114 ? 14.211 16.641 15.352 1 96.69 114 GLU B C 1
ATOM 2153 O O . GLU B 1 114 ? 13.797 16.016 16.344 1 96.69 114 GLU B O 1
ATOM 2158 N N . TRP B 1 115 ? 14.297 16.094 14.211 1 96.94 115 TRP B N 1
ATOM 2159 C CA . TRP B 1 115 ? 13.891 14.703 14.039 1 96.94 115 TRP B CA 1
ATOM 2160 C C . TRP B 1 115 ? 14.992 13.758 14.508 1 96.94 115 TRP B C 1
ATOM 2162 O O . TRP B 1 115 ? 16.156 13.891 14.109 1 96.94 115 TRP B O 1
ATOM 2172 N N . SER B 1 116 ? 14.602 12.836 15.328 1 97.44 116 SER B N 1
ATOM 2173 C CA . SER B 1 116 ? 15.516 11.734 15.609 1 97.44 116 SER B CA 1
ATOM 2174 C C . SER B 1 116 ? 15.773 10.891 14.367 1 97.44 116 SER B C 1
ATOM 2176 O O . SER B 1 116 ? 15.047 11.008 13.375 1 97.44 116 SER B O 1
ATOM 2178 N N . GLU B 1 117 ? 16.875 10.055 14.383 1 96.94 117 GLU B N 1
ATOM 2179 C CA . GLU B 1 117 ? 17.141 9.141 13.281 1 96.94 117 GLU B CA 1
ATOM 2180 C C . GLU B 1 117 ? 15.969 8.203 13.039 1 96.94 117 GLU B C 1
ATOM 2182 O O . GLU B 1 117 ? 15.586 7.961 11.891 1 96.94 117 GLU B O 1
ATOM 2187 N N . ALA B 1 118 ? 15.391 7.73 14.109 1 97.38 118 ALA B N 1
ATOM 2188 C CA . ALA B 1 118 ? 14.25 6.816 14.023 1 97.38 118 ALA B CA 1
ATOM 2189 C C . ALA B 1 118 ? 13.047 7.5 13.375 1 97.38 118 ALA B C 1
ATOM 2191 O O . ALA B 1 118 ? 12.375 6.91 12.523 1 97.38 118 ALA B O 1
ATOM 2192 N N . GLU B 1 119 ? 12.828 8.703 13.781 1 97.69 119 GLU B N 1
ATOM 2193 C CA . GLU B 1 119 ? 11.719 9.453 13.203 1 97.69 119 GLU B CA 1
ATOM 2194 C C . GLU B 1 119 ? 11.945 9.727 11.719 1 97.69 119 GLU B C 1
ATOM 2196 O O . GLU B 1 119 ? 11.023 9.586 10.906 1 97.69 119 GLU B O 1
ATOM 2201 N N . PHE B 1 120 ? 13.188 10.141 11.414 1 97.88 120 PHE B N 1
ATOM 2202 C CA . PHE B 1 120 ? 13.516 10.414 10.016 1 97.88 120 PHE B CA 1
ATOM 2203 C C . PHE B 1 120 ? 13.305 9.164 9.164 1 97.88 120 PHE B C 1
ATOM 2205 O O . PHE B 1 120 ? 12.68 9.234 8.102 1 97.88 120 PHE B O 1
ATOM 2212 N N . HIS B 1 121 ? 13.797 8.023 9.625 1 96.81 121 HIS B N 1
ATOM 2213 C CA . HIS B 1 121 ? 13.633 6.77 8.906 1 96.81 121 HIS B CA 1
ATOM 2214 C C . HIS B 1 121 ? 12.156 6.41 8.75 1 96.81 121 HIS B C 1
ATOM 2216 O O . HIS B 1 121 ? 11.727 5.973 7.676 1 96.81 121 HIS B O 1
ATOM 2222 N N . ALA B 1 122 ? 11.375 6.613 9.781 1 97.62 122 ALA B N 1
ATOM 2223 C CA . ALA B 1 122 ? 9.953 6.305 9.742 1 97.62 122 ALA B CA 1
ATOM 2224 C C . ALA B 1 122 ? 9.227 7.199 8.734 1 97.62 122 ALA B C 1
ATOM 2226 O O . ALA B 1 122 ? 8.32 6.746 8.039 1 97.62 122 ALA B O 1
ATOM 2227 N N . ARG B 1 123 ? 9.586 8.445 8.68 1 97.5 123 ARG B N 1
ATOM 2228 C CA . ARG B 1 123 ? 8.992 9.352 7.707 1 97.5 123 ARG B CA 1
ATOM 2229 C C . ARG B 1 123 ? 9.281 8.906 6.281 1 97.5 123 ARG B C 1
ATOM 2231 O O . ARG B 1 123 ? 8.398 8.93 5.422 1 97.5 123 ARG B O 1
ATOM 2238 N N . CYS B 1 124 ? 10.516 8.477 6.027 1 96.31 124 CYS B N 1
ATOM 2239 C CA . CYS B 1 124 ? 10.867 7.941 4.719 1 96.31 124 CYS B CA 1
ATOM 2240 C C . CYS B 1 124 ? 10.039 6.711 4.391 1 96.31 124 CYS B C 1
ATOM 2242 O O . CYS B 1 124 ? 9.547 6.566 3.268 1 96.31 124 CYS B O 1
ATOM 2244 N N . GLU B 1 125 ? 9.859 5.879 5.371 1 96.69 125 GLU B N 1
ATOM 2245 C CA . GLU B 1 125 ? 9.078 4.656 5.199 1 96.69 125 GLU B CA 1
ATOM 2246 C C . GLU B 1 125 ? 7.629 4.977 4.836 1 96.69 125 GLU B C 1
ATOM 2248 O O . GLU B 1 125 ? 7.047 4.336 3.957 1 96.69 125 GLU B O 1
ATOM 2253 N N . VAL B 1 126 ? 7.043 5.98 5.516 1 97.44 126 VAL B N 1
ATOM 2254 C CA . VAL B 1 126 ? 5.645 6.32 5.281 1 97.44 126 VAL B CA 1
ATOM 2255 C C . VAL B 1 126 ? 5.477 6.871 3.869 1 97.44 126 VAL B C 1
ATOM 2257 O O . VAL B 1 126 ? 4.48 6.59 3.199 1 97.44 126 VAL B O 1
ATOM 2260 N N . VAL B 1 127 ? 6.434 7.633 3.393 1 95.44 127 VAL B N 1
ATOM 2261 C CA . VAL B 1 127 ? 6.383 8.094 2.01 1 95.44 127 VAL B CA 1
ATOM 2262 C C . VAL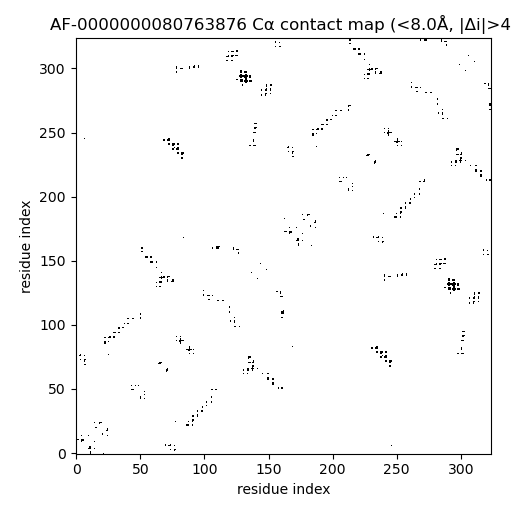 B 1 127 ? 6.379 6.895 1.065 1 95.44 127 VAL B C 1
ATOM 2264 O O . VAL B 1 127 ? 5.582 6.836 0.127 1 95.44 127 VAL B O 1
ATOM 2267 N N . GLY B 1 128 ? 7.254 5.93 1.329 1 93.94 128 GLY B N 1
ATOM 2268 C CA . GLY B 1 128 ? 7.27 4.711 0.538 1 93.94 128 GLY B CA 1
ATOM 2269 C C . GLY B 1 128 ? 5.957 3.953 0.584 1 93.94 128 GLY B C 1
ATOM 2270 O O . GLY B 1 128 ? 5.492 3.441 -0.437 1 93.94 128 GLY B O 1
ATOM 2271 N N . LEU B 1 129 ? 5.387 3.908 1.764 1 94.75 129 LEU B N 1
ATOM 2272 C CA . LEU B 1 129 ? 4.117 3.223 1.974 1 94.75 129 LEU B CA 1
ATOM 2273 C C . LEU B 1 129 ? 3.025 3.816 1.089 1 94.75 129 LEU B C 1
ATOM 2275 O O . LEU B 1 129 ? 2.15 3.094 0.608 1 94.75 129 LEU B O 1
ATOM 2279 N N . LEU B 1 130 ? 3.039 5.105 0.951 1 95.81 130 LEU B N 1
ATOM 2280 C CA . LEU B 1 130 ? 2.043 5.762 0.11 1 95.81 130 LEU B CA 1
ATOM 2281 C C . LEU B 1 130 ? 2.117 5.246 -1.323 1 95.81 130 LEU B C 1
ATOM 2283 O O . LEU B 1 130 ? 1.089 4.918 -1.923 1 95.81 130 LEU B O 1
ATOM 2287 N N . PHE B 1 131 ? 3.301 5.051 -1.847 1 93.06 131 PHE B N 1
ATOM 2288 C CA . PHE B 1 131 ? 3.471 4.602 -3.223 1 93.06 131 PHE B CA 1
ATOM 2289 C C . PHE B 1 131 ? 3.117 3.125 -3.355 1 93.06 131 PHE B C 1
ATOM 2291 O O . PHE B 1 131 ? 2.52 2.711 -4.352 1 93.06 131 PHE B O 1
ATOM 2298 N N . ASP B 1 132 ? 3.545 2.377 -2.336 1 93.88 132 ASP B N 1
ATOM 2299 C CA . ASP B 1 132 ? 3.131 0.977 -2.322 1 93.88 132 ASP B CA 1
ATOM 2300 C C . ASP B 1 132 ? 1.608 0.855 -2.326 1 93.88 132 ASP B C 1
ATOM 2302 O O . ASP B 1 132 ? 1.049 0.014 -3.033 1 93.88 132 ASP B O 1
ATOM 2306 N N . GLY B 1 133 ? 1.008 1.668 -1.476 1 95.38 133 GLY B N 1
ATOM 2307 C CA . GLY B 1 133 ? -0.445 1.665 -1.429 1 95.38 133 GLY B CA 1
ATOM 2308 C C . GLY B 1 133 ? -1.086 2.037 -2.754 1 95.38 133 GLY B C 1
ATOM 2309 O O . GLY B 1 133 ? -2.141 1.507 -3.109 1 95.38 133 GLY B O 1
ATOM 2310 N N . LEU B 1 134 ? -0.479 2.924 -3.502 1 94.94 134 LEU B N 1
ATOM 2311 C CA . LEU B 1 134 ? -0.986 3.336 -4.809 1 94.94 134 LEU B CA 1
ATOM 2312 C C . LEU B 1 134 ? -1.019 2.158 -5.773 1 94.94 134 LEU B C 1
ATOM 2314 O O . LEU B 1 134 ? -1.934 2.0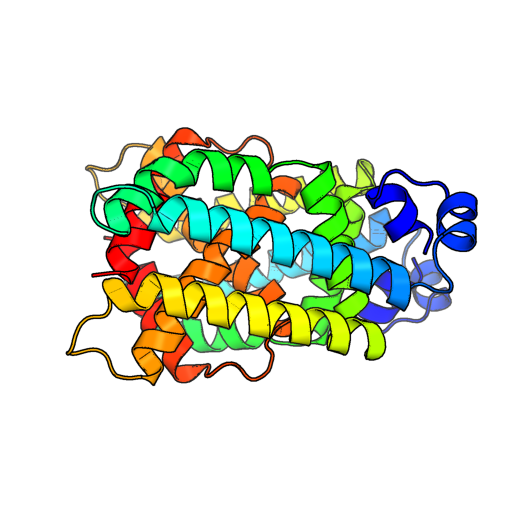45 -6.594 1 94.94 134 LEU B O 1
ATOM 2318 N N . LEU B 1 135 ? -0.03 1.276 -5.688 1 92.44 135 LEU B N 1
ATOM 2319 C CA . LEU B 1 135 ? -0.001 0.094 -6.539 1 92.44 135 LEU B CA 1
ATOM 2320 C C . LEU B 1 135 ? -1.234 -0.772 -6.312 1 92.44 135 LEU B C 1
ATOM 2322 O O . LEU B 1 135 ? -1.875 -1.214 -7.27 1 92.44 135 LEU B O 1
ATOM 2326 N N . LEU B 1 136 ? -1.538 -0.947 -5.035 1 92.69 136 LEU B N 1
ATOM 2327 C CA . LEU B 1 136 ? -2.701 -1.754 -4.688 1 92.69 136 LEU B CA 1
ATOM 2328 C C . LEU B 1 136 ? -3.992 -1.059 -5.105 1 92.69 136 LEU B C 1
ATOM 2330 O O . LEU B 1 136 ? -4.91 -1.703 -5.617 1 92.69 136 LEU B O 1
ATOM 2334 N N . ARG B 1 137 ? -4.004 0.211 -4.953 1 92.12 137 ARG B N 1
ATOM 2335 C CA . ARG B 1 137 ? -5.195 0.977 -5.309 1 92.12 137 ARG B CA 1
ATOM 2336 C C . ARG B 1 137 ? -5.453 0.924 -6.809 1 92.12 137 ARG B C 1
ATOM 2338 O O . ARG B 1 137 ? -6.605 0.941 -7.246 1 92.12 137 ARG B O 1
ATOM 2345 N N . GLY B 1 138 ? -4.406 0.941 -7.582 1 90.44 138 GLY B N 1
ATOM 2346 C CA . GLY B 1 138 ? -4.543 0.846 -9.023 1 90.44 138 GLY B CA 1
ATOM 2347 C C . GLY B 1 138 ? -5.309 -0.385 -9.477 1 90.44 138 GLY B C 1
ATOM 2348 O O . GLY B 1 138 ? -5.98 -0.362 -10.508 1 90.44 138 GLY B O 1
ATOM 2349 N N . VAL B 1 139 ? -5.25 -1.379 -8.672 1 90.75 139 VAL B N 1
ATOM 2350 C CA . VAL B 1 139 ? -5.941 -2.625 -8.984 1 90.75 139 VAL B CA 1
ATOM 2351 C C . VAL B 1 139 ? -7.363 -2.582 -8.43 1 90.75 139 VAL B C 1
ATOM 2353 O O . VAL B 1 139 ? -8.328 -2.891 -9.133 1 90.75 139 VAL B O 1
ATOM 2356 N N . ASN B 1 140 ? -7.543 -2.1 -7.227 1 92.56 140 ASN B N 1
ATOM 2357 C CA . ASN B 1 140 ? -8.797 -2.209 -6.488 1 92.56 140 ASN B CA 1
ATOM 2358 C C . ASN B 1 140 ? -9.766 -1.085 -6.855 1 92.56 140 ASN B C 1
ATOM 2360 O O . ASN B 1 140 ? -10.977 -1.229 -6.707 1 92.56 140 ASN B O 1
ATOM 2364 N N . HIS B 1 141 ? -9.203 0.01 -7.23 1 93 141 HIS B N 1
ATOM 2365 C CA . HIS B 1 141 ? -9.992 1.21 -7.496 1 93 141 HIS B CA 1
ATOM 2366 C C . HIS B 1 141 ? -9.398 2.014 -8.648 1 93 141 HIS B C 1
ATOM 2368 O O . HIS B 1 141 ? -9.023 3.174 -8.469 1 93 141 HIS B O 1
ATOM 2374 N N . PRO B 1 142 ? -9.422 1.423 -9.875 1 90.69 142 PRO B N 1
ATOM 2375 C CA . PRO B 1 142 ? -8.734 2.055 -11 1 90.69 142 PRO B CA 1
ATOM 2376 C C . PRO B 1 142 ? -9.383 3.373 -11.422 1 90.69 142 PRO B C 1
ATOM 2378 O O . PRO B 1 142 ? -8.734 4.207 -12.062 1 90.69 142 PRO B O 1
ATOM 2381 N N . ASP B 1 143 ? -10.617 3.615 -10.984 1 91.12 143 ASP B N 1
ATOM 2382 C CA . ASP B 1 143 ? -11.359 4.781 -11.461 1 91.12 143 ASP B CA 1
ATOM 2383 C C . ASP B 1 143 ? -11.32 5.91 -10.43 1 91.12 143 ASP B C 1
ATOM 2385 O O . ASP B 1 143 ? -12.07 6.883 -10.539 1 91.12 143 ASP B O 1
ATOM 2389 N N . LEU B 1 144 ? -10.453 5.797 -9.445 1 93.31 144 LEU B N 1
ATOM 2390 C CA . LEU B 1 144 ? -10.328 6.809 -8.406 1 93.31 144 LEU B CA 1
ATOM 2391 C C . LEU B 1 144 ? -9.984 8.164 -9.008 1 93.31 144 LEU B C 1
ATOM 2393 O O . LEU B 1 144 ? -9.273 8.242 -10.016 1 93.31 144 LEU B O 1
ATOM 2397 N N . ASP B 1 145 ? -10.57 9.281 -8.477 1 94.88 145 ASP B N 1
ATOM 2398 C CA . ASP B 1 145 ? -10.25 10.641 -8.875 1 94.88 145 ASP B CA 1
ATOM 2399 C C . ASP B 1 145 ? -8.781 10.961 -8.617 1 94.88 145 ASP B C 1
ATOM 2401 O O . ASP B 1 145 ? -8.414 11.359 -7.512 1 94.88 145 ASP B O 1
ATOM 2405 N N . ARG B 1 146 ? -8.016 10.93 -9.68 1 94.5 146 ARG B N 1
ATOM 2406 C CA . ARG B 1 146 ? -6.566 11.031 -9.523 1 94.5 146 ARG B CA 1
ATOM 2407 C C . ARG B 1 146 ? -6.148 12.469 -9.211 1 94.5 146 ARG B C 1
ATOM 2409 O O . ARG B 1 146 ? -5.152 12.695 -8.523 1 94.5 146 ARG B O 1
ATOM 2416 N N . ASP B 1 147 ? -6.883 13.414 -9.727 1 95.38 147 ASP B N 1
ATOM 2417 C CA . ASP B 1 147 ? -6.543 14.805 -9.438 1 95.38 147 ASP B CA 1
ATOM 2418 C C . ASP B 1 147 ? -6.703 15.117 -7.957 1 95.38 147 ASP B C 1
ATOM 2420 O O . ASP B 1 147 ? -5.797 15.68 -7.332 1 95.38 147 ASP B O 1
ATOM 2424 N N . ALA B 1 148 ? -7.836 14.75 -7.418 1 97 148 ALA B N 1
ATOM 2425 C CA . ALA B 1 148 ? -8.07 14.961 -5.992 1 97 148 ALA B CA 1
ATOM 2426 C C . ALA B 1 148 ? -7.066 14.188 -5.148 1 97 148 ALA B C 1
ATOM 2428 O O . ALA B 1 148 ? -6.566 14.695 -4.141 1 97 148 ALA B O 1
ATOM 2429 N N . LEU B 1 149 ? -6.781 12.977 -5.547 1 96.81 149 LEU B N 1
ATOM 2430 C CA . LEU B 1 149 ? -5.797 12.156 -4.848 1 96.81 149 LEU B CA 1
ATOM 2431 C C . LEU B 1 149 ? -4.43 12.828 -4.844 1 96.81 149 LEU B C 1
ATOM 2433 O O . LEU B 1 149 ? -3.754 12.867 -3.812 1 96.81 149 LEU B O 1
ATOM 2437 N N . THR B 1 150 ? -4.082 13.328 -6.023 1 96.56 150 THR B N 1
ATOM 2438 C CA . THR B 1 150 ? -2.787 13.984 -6.16 1 96.56 150 THR B CA 1
ATOM 2439 C C . THR B 1 150 ? -2.672 15.156 -5.191 1 96.56 150 THR B C 1
ATOM 2441 O O . THR B 1 150 ? -1.646 15.328 -4.527 1 96.56 150 THR B O 1
ATOM 2444 N N . ASP B 1 151 ? -3.678 15.969 -5.055 1 96.38 151 ASP B N 1
ATOM 2445 C CA . ASP B 1 151 ? -3.654 17.141 -4.184 1 96.38 151 ASP B CA 1
ATOM 2446 C C . ASP B 1 151 ? -3.477 16.734 -2.723 1 96.38 151 ASP B C 1
ATOM 2448 O O . ASP B 1 151 ? -2.666 17.312 -2.002 1 96.38 151 ASP B O 1
ATOM 2452 N N . VAL B 1 152 ? -4.191 15.727 -2.328 1 97.12 152 VAL B N 1
ATOM 2453 C CA . VAL B 1 152 ? -4.117 15.289 -0.939 1 97.12 152 VAL B CA 1
ATOM 2454 C C . VAL B 1 152 ? -2.77 14.617 -0.678 1 97.12 152 VAL B C 1
ATOM 2456 O O . VAL B 1 152 ? -2.178 14.797 0.389 1 97.12 152 VAL B O 1
ATOM 2459 N N . LEU B 1 153 ? -2.283 13.867 -1.632 1 97.06 153 LEU B N 1
ATOM 2460 C CA . LEU B 1 153 ? -0.979 13.227 -1.485 1 97.06 153 LEU B CA 1
ATOM 2461 C C . LEU B 1 153 ? 0.129 14.273 -1.391 1 97.06 153 LEU B C 1
ATOM 2463 O O . LEU B 1 153 ? 1.077 14.109 -0.62 1 97.06 153 LEU B O 1
ATOM 2467 N N . ARG B 1 154 ? -0.029 15.305 -2.215 1 95.25 154 ARG B N 1
ATOM 2468 C CA . ARG B 1 154 ? 0.933 16.406 -2.131 1 95.25 154 ARG B CA 1
ATOM 2469 C C . ARG B 1 154 ? 0.974 16.984 -0.723 1 95.25 154 ARG B C 1
ATOM 2471 O O . ARG B 1 154 ? 2.051 17.172 -0.156 1 95.25 154 ARG B O 1
ATOM 2478 N N . SER B 1 155 ? -0.182 17.266 -0.208 1 95.56 155 SER B N 1
ATOM 2479 C CA . SER B 1 155 ? -0.282 17.797 1.148 1 95.56 155 SER B CA 1
ATOM 2480 C C . SER B 1 155 ? 0.31 16.828 2.166 1 95.56 155 SER B C 1
ATOM 2482 O O . SER B 1 155 ? 1.009 17.25 3.092 1 95.56 155 SER B O 1
ATOM 2484 N N . THR B 1 156 ? 0.059 15.531 2.041 1 96.88 156 THR B N 1
ATOM 2485 C CA . THR B 1 156 ? 0.526 14.5 2.963 1 96.88 156 THR B CA 1
ATOM 2486 C C . THR B 1 156 ? 2.047 14.383 2.916 1 96.88 156 THR B C 1
ATOM 2488 O O . THR B 1 156 ? 2.705 14.336 3.957 1 96.88 156 THR B O 1
ATOM 2491 N N . VAL B 1 157 ? 2.598 14.336 1.692 1 95.5 157 VAL B N 1
ATOM 2492 C CA . VAL B 1 157 ? 4.047 14.227 1.536 1 95.5 157 VAL B CA 1
ATOM 2493 C C . VAL B 1 157 ? 4.719 15.477 2.104 1 95.5 157 VAL B C 1
ATOM 2495 O O . VAL B 1 157 ? 5.758 15.383 2.762 1 95.5 157 VAL B O 1
ATOM 2498 N N . ARG B 1 158 ? 4.141 16.688 1.888 1 93.81 158 ARG B N 1
ATOM 2499 C CA . ARG B 1 158 ? 4.676 17.922 2.463 1 93.81 158 ARG B CA 1
ATOM 2500 C C . ARG B 1 158 ? 4.695 17.859 3.986 1 93.81 158 ARG B C 1
ATOM 2502 O O . ARG B 1 158 ? 5.66 18.281 4.621 1 93.81 158 ARG B O 1
ATOM 2509 N N . HIS B 1 159 ? 3.639 17.297 4.543 1 95.12 159 HIS B N 1
ATOM 2510 C CA . HIS B 1 159 ? 3.586 17.109 5.988 1 95.12 159 HIS B CA 1
ATOM 2511 C C . HIS B 1 159 ? 4.715 16.203 6.465 1 95.12 159 HIS B C 1
ATOM 2513 O O . HIS B 1 159 ? 5.355 16.484 7.48 1 95.12 159 HIS B O 1
ATOM 2519 N N . LEU B 1 160 ? 4.965 15.133 5.762 1 96.06 160 LEU B N 1
ATOM 2520 C CA . LEU B 1 160 ? 5.969 14.148 6.141 1 96.06 160 LEU B CA 1
ATOM 2521 C C . LEU B 1 160 ? 7.375 14.727 6.016 1 96.06 160 LEU B C 1
ATOM 2523 O O . LEU B 1 160 ? 8.297 14.266 6.688 1 96.06 160 LEU B O 1
ATOM 2527 N N . LEU B 1 161 ? 7.488 15.766 5.152 1 92.88 161 LEU B N 1
ATOM 2528 C CA . LEU B 1 161 ? 8.805 16.359 4.938 1 92.88 161 LEU B CA 1
ATOM 2529 C C . LEU B 1 161 ? 8.961 17.625 5.773 1 92.88 161 LEU B C 1
ATOM 2531 O O . LEU B 1 161 ? 9.992 18.297 5.695 1 92.88 161 LEU B O 1
ATOM 2535 N N . SER B 1 162 ? 8 18.078 6.539 1 89.38 162 SER B N 1
ATOM 2536 C CA . SER B 1 162 ? 8.031 19.312 7.332 1 89.38 162 SER B CA 1
ATOM 2537 C C . SER B 1 162 ? 8.094 19 8.82 1 89.38 162 SER B C 1
ATOM 2539 O O . SER B 1 162 ? 7.586 17.969 9.273 1 89.38 162 SER B O 1
#

pLDDT: mean 91.03, std 5.15, range [76.25, 97.88]

Organism: Caulobacter vibrioides (strain ATCC 19089 / CIP 103742 / CB 15) (NCBI:txid190650)

InterPro domains:
  IPR001647 DNA-binding HTH domain, TetR-type [PF00440] (1-29)
  IPR001647 DNA-binding HTH domain, TetR-type [PS50977] (1-37)
  IPR009057 Homedomain-like superfamily [SSF46689] (1-53)
  IPR036271 Tetracyclin repressor-like, C-terminal domain superfamily [SSF48498] (66-161)
  IPR039538 BetI-type t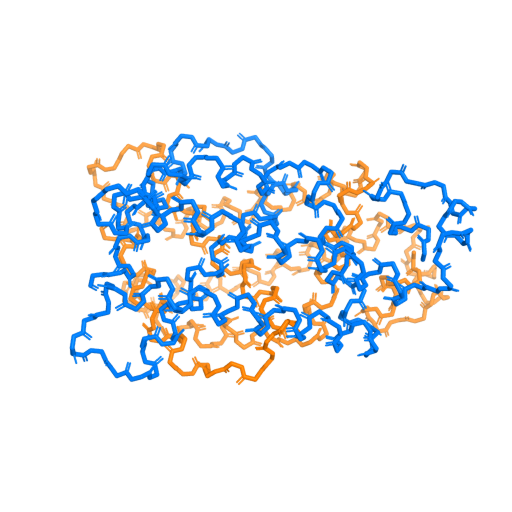ranscriptional repressor, C-terminal [PF13977] (67-161)
  IPR050109 HTH-type, TetR-like transcriptional regulator [PTHR30055] (1-160)

Sequence (324 aa):
MAEIAKAAGLSVGQIYRYFENKEAIIAAIVAQDLAEMRDKFAELERQPGTLRDSIDDHLPEAIDKCFDERRAALALEVVAEAARNPKVAAIVRSADAQERALARAMMERDRKPEWSEAEFHARCEVVGLLFDGLLLRGVNHPDLDRDALTDVLRSTVRHLLSMAEIAKAAGLSVGQIYRYFENKEAIIAAIVAQDLAEMRDKFAELERQPGTLRDSIDDHLPEAIDKCFDERRAALALEVVAEAARNPKVAAIVRSADAQERALARAMMERDRKPEWSEAEFHARCEVVGLLFDGLLLRGVNHPDLDRDALTDVLRSTVRHLLS

Nearest PDB structures (foldseek):
  3br0-assembly1_A  TM=7.196E-01  e=2.021E-02  Staphylococcus aureus
  3bqz-assembly1_A  TM=7.143E-01  e=2.347E-02  Staphylococcus aureus
  3btc-assembly1_A  TM=7.224E-01  e=2.593E-02  Staphylococcus aureus subsp. aureus Mu50
  3ccy-assembly1_A-2  TM=6.613E-01  e=1.099E-01  Bordetella parapertussis 12822
  4mo7-assembly1_A-2  TM=6.025E-01  e=1.409E-01  Pseudomonas fluorescens A506

Secondary structure (DSSP, 8-state):
-HHHHHHHT--HHHHHHH-SSHHHHHHHHHHHHHHHHHHHHHHHHHSSS-HHHHHHHHHHHHHHHHT-HHHHHHHHHHHHHHHH-HHHHHHHHHHHHHHHHHHHHHHGGG--TTS-HHHHHHHHHHHHHHHHHHHHHHHH-TT--HHHHHHHHHHHHHHHT-/-HHHHHHHT--HHHHHHH-SSHHHHHHHHHHHHHHHHHHHHHHHHHSSS-HHHHHHHHHHHHHHHHH-HHHHHHHHHHHHHHHH-HHHHHHHHHHHHHHHHHHHHHHGGG--TTS-HHHHHHHHHHHHHHHHHHHHHHHH-TT--HHHHHHHHHHHHHHHT-

Solvent-accessible surface area (backbone atoms only — not comparable to full-atom values): 16965 Å² total; per-residue (Å²): 100,64,65,55,22,56,37,69,72,41,51,60,70,55,46,57,72,76,24,91,44,69,60,51,48,50,49,51,53,50,50,51,53,50,50,51,49,52,52,51,50,53,53,52,68,70,44,86,78,52,69,66,57,44,47,59,70,43,43,64,60,53,51,50,55,28,42,31,60,57,56,28,28,34,51,33,39,53,51,28,44,25,54,75,32,69,71,41,27,52,50,50,28,53,49,46,52,52,50,49,51,53,51,44,61,62,46,52,82,51,60,57,88,85,50,49,73,58,48,49,53,23,34,49,48,51,57,51,21,44,54,50,7,39,26,54,37,27,65,51,45,69,81,57,65,59,68,42,36,45,54,46,48,46,53,50,52,50,53,62,53,98,102,63,65,54,21,55,36,69,73,40,51,58,68,55,46,57,74,76,23,91,45,67,60,52,47,51,48,51,51,50,49,51,53,50,52,51,48,51,53,52,51,53,53,52,70,69,45,86,77,51,69,67,56,46,48,58,70,44,44,62,59,54,52,52,54,28,41,32,60,57,55,26,28,34,52,34,39,52,51,29,44,25,55,75,31,69,71,43,27,52,50,51,28,52,47,46,52,52,52,49,51,52,52,45,60,65,48,52,81,50,58,57,89,87,52,48,72,57,47,50,51,23,34,48,48,51,58,51,21,44,55,50,8,38,27,53,37,27,64,50,45,68,80,58,64,59,68,41,34,47,55,46,48,45,54,50,53,50,54,61,52,99

Foldseek 3Di:
DCQLCVLVVHHPVVCVVVAVDPLGVLLVVLVVVLVVLVVVLVVLVPDDDANLVSCLVCVLVLLVQLLPPSNLSNVVVLVVCLVPPVSSVVSNVVSVVSSLVSLLVSLVRLDDPPDDPVLSSVLSVVLVVVSVVSSVCSVVPVPPPSVVVSVVNSVVNVVSSD/DCQLCVLVVHHPVVCVVVAVDPLRVLLVVLVVVLVVLVVVLVVLVPDDDANLVSCLVCVLVLLVQLLPPSNLSNVVVLVVCLVPPVSSVVSNVVSVVSSLVSLLVSLVRLDDPPDDPVLSSVLSVVLVVVSVVSSVCSVVPVPPPSVVVSVVNSVVNVVSSD

Radius of gyration: 19.57 Å; Cα contacts (8 Å, |Δi|>4): 360; chains: 2; bounding box: 38×55×48 Å